Protein 6NJ1 (pdb70)

InterPro domains:
  IPR000871 Beta-lactamase, class-A [PR00118] (50-74)
  IPR000871 Beta-lactamase, class-A [PR00118] (81-98)
  IPR000871 Beta-lactamase, class-A [PR00118] (121-146)
  IPR000871 Beta-lactamase, class-A [PR00118] (157-181)
  IPR000871 Beta-lactamase, class-A [PR00118] (183-208)
  IPR000871 Beta-lactamase, class-A [PR00118] (219-234)
  IPR000871 Beta-lactamase, class-A [PR00118] (236-251)
  IPR000871 Beta-lactamase, class-A [PTHR35333] (41-304)
  IPR012338 Beta-lactamase/transpeptidase-like [G3DSA:3.40.710.10] (29-310)
  IPR012338 Beta-lactamase/transpeptidase-like [SSF56601] (51-303)
  IPR023650 Beta-lactamase, class-A active site [PS00146] (83-98)
  IPR045155 Beta-lactamase class A, catalytic domain [PF13354] (50-302)

Radius of gyration: 17.38 Å; Cα contacts (8 Å, |Δi|>4): 516; chains: 1; bounding box: 50×33×47 Å

Sequence (259 aa):
DIQYNSAFSQLESDYGAKLGVYAFDTETNKEVAYRADDRFAYCSTFKALAAGAVLKQQDSLEQLKQLVKYKKEDVLSSYAPIAKDNVDKGTIEEICSAAIRFSDNTAANLLLNHIGGPKGFKSALNQLGDSVTQPVHIEPELNEGIPGDIGDTSTPRQLATDLQAYTTGNILTEDKKKILIDWAGNTTTGNTLIRAGAPKSSWIVADKSGTGPYGRRNDIAIVPPNKKPIIIAILSTHDTKEAKYDDKLIAKASSKIIFDSFTT

Nearest PDB structures (foldseek):
  3lez-assembly1_A  TM=9.876E-01  e=4.819E-34  Oceanobacillus iheyensis
  5gla-assembly1_A  TM=9.603E-01  e=1.019E-29  Burkholderia thailandensis
  4ebp-assembly3_C  TM=9.234E-01  e=2.926E-29  Mycobacterium tuberculosis
  1jtg-assembly1_A  TM=9.332E-01  e=4.982E-26  Escherichia coli
  6b2n-assembly4_D  TM=8.865E-01  e=2.080E-23  Escherichia coli

Solvent-accessible surface area: 11801 Å² total

Secondary structure (DSSP, 8-state):
-HHHHHHHHHHHHHHT-EEEEEEEETTTTEEEEESTTS-EE-GGGHHHHHHHHHHHHS-TGGGG------GGG--SS-TTGGG-TTT--HHHHHHIIIII--HHHHHHHHHHTTHHHHHHHHHHHTT--S------TTGGG-PPTT--TTEE-HHHHHHHHHHHHHSSSS-HHHHHHHHH----GGGTTTHHHHS-TTS--EEEEEEETTTEEEEEEE--TTS--EEEEEEEE-SSTT----THHHHHHHHHHHHHH--

Organism: Clostridium kluyveri (strain ATCC 8527 / DSM 555 / NBRC 12016 / NCIMB 10680 / K1) (NCBI:txid431943)

Structure (mmCIF, N/CA/C/O backbone):
data_6NJ1
#
_entry.id   6NJ1
#
_cell.length_a   66.878
_cell.length_b   66.878
_cell.length_c   119.795
_cell.angle_alpha   90.00
_cell.angle_beta   90.00
_cell.angle_gamma   120.00
#
_symmetry.space_group_name_H-M   'P 32 2 1'
#
loop_
_entity.id
_entity.type
_entity.pdbx_description
1 polymer Beta-lactamase
2 non-polymer 'CHLORIDE ION'
3 water water
#
loop_
_atom_site.group_PDB
_atom_site.id
_atom_site.type_symbol
_atom_site.label_atom_id
_atom_site.label_alt_id
_atom_site.label_comp_id
_atom_site.label_asym_id
_atom_site.label_entity_id
_atom_site.label_seq_id
_atom_site.pdbx_PDB_ins_code
_atom_site.Cartn_x
_atom_site.Cartn_y
_atom_site.Cartn_z
_atom_site.occupancy
_atom_site.B_iso_or_equiv
_atom_site.auth_seq_id
_atom_site.auth_comp_id
_atom_site.auth_asym_id
_atom_site.auth_atom_id
_atom_site.pdbx_PDB_model_num
ATOM 1 N N . ASP A 1 16 ? 39.884 -38.542 133.275 1.00 72.49 44 ASP A N 1
ATOM 2 C CA . ASP A 1 16 ? 40.744 -37.980 134.318 1.00 72.28 44 ASP A CA 1
ATOM 3 C C . ASP A 1 16 ? 39.997 -37.814 135.645 1.00 71.97 44 ASP A C 1
ATOM 4 O O . ASP A 1 16 ? 38.882 -37.287 135.689 1.00 70.27 44 ASP A O 1
ATOM 12 N N . ILE A 1 17 ? 40.652 -38.244 136.728 1.00 73.18 45 ILE A N 1
ATOM 13 C CA . ILE A 1 17 ? 40.012 -38.335 138.040 1.00 73.21 45 ILE A CA 1
ATOM 14 C C . ILE A 1 17 ? 39.905 -36.988 138.751 1.00 72.34 45 ILE A C 1
ATOM 15 O O . ILE A 1 17 ? 39.077 -36.846 139.665 1.00 69.23 45 ILE A O 1
ATOM 31 N N . GLN A 1 18 ? 40.695 -35.982 138.356 1.00 73.39 46 GLN A N 1
ATOM 32 C CA . GLN A 1 18 ? 40.578 -34.671 138.993 1.00 72.23 46 GLN A CA 1
ATOM 33 C C . GLN A 1 18 ? 39.237 -34.014 138.663 1.00 66.19 46 GLN A C 1
ATOM 34 O O . GLN A 1 18 ? 38.519 -33.559 139.565 1.00 63.62 46 GLN A O 1
ATOM 48 N N . TYR A 1 19 ? 38.863 -33.964 137.381 1.00 60.07 47 TYR A N 1
ATOM 49 C CA . TYR A 1 19 ? 37.599 -33.308 137.068 1.00 54.28 47 TYR A CA 1
ATOM 50 C C . TYR A 1 19 ? 36.395 -34.150 137.486 1.00 51.44 47 TYR A C 1
ATOM 51 O O . TYR A 1 19 ? 35.352 -33.592 137.845 1.00 50.30 47 TYR A O 1
ATOM 69 N N . ASN A 1 20 ? 36.516 -35.478 137.494 1.00 48.43 48 ASN A N 1
ATOM 70 C CA . ASN A 1 20 ? 35.397 -36.300 137.963 1.00 48.84 48 ASN A CA 1
ATOM 71 C C . ASN A 1 20 ? 35.009 -35.934 139.392 1.00 49.18 48 ASN A C 1
ATOM 72 O O . ASN A 1 20 ? 33.821 -35.816 139.727 1.00 50.02 48 ASN A O 1
ATOM 83 N N . SER A 1 21 ? 36.014 -35.780 140.262 1.00 48.34 49 SER A N 1
ATOM 84 C CA . SER A 1 21 ? 35.746 -35.389 141.635 1.00 50.39 49 SER A CA 1
ATOM 85 C C . SER A 1 21 ? 35.080 -34.027 141.698 1.00 48.53 49 SER A C 1
ATOM 86 O O . SER A 1 21 ? 34.135 -33.825 142.467 1.00 50.42 49 SER A O 1
ATOM 94 N N . ALA A 1 22 ? 35.561 -33.072 140.898 1.00 47.28 50 ALA A N 1
ATOM 95 C CA . ALA A 1 22 ? 34.986 -31.729 140.918 1.00 45.84 50 ALA A CA 1
ATOM 96 C C . ALA A 1 22 ? 33.538 -31.727 140.417 1.00 42.60 50 ALA A C 1
ATOM 97 O O . ALA A 1 22 ? 32.686 -31.025 140.973 1.00 43.66 50 ALA A O 1
ATOM 104 N N . PHE A 1 23 ? 33.231 -32.494 139.364 1.00 41.98 51 PHE A N 1
ATOM 105 C CA . PHE A 1 23 ? 31.854 -32.552 138.871 1.00 41.25 51 PHE A CA 1
ATOM 106 C C . PHE A 1 23 ? 30.948 -33.249 139.879 1.00 41.99 51 PHE A C 1
ATOM 107 O O . PHE A 1 23 ? 29.821 -32.809 140.125 1.00 39.46 51 PHE A O 1
ATOM 124 N N . SER A 1 24 ? 31.430 -34.337 140.486 1.00 42.28 52 SER A N 1
ATOM 125 C CA . SER A 1 24 ? 30.633 -35.022 141.494 1.00 44.33 52 SER A CA 1
ATOM 126 C C . SER A 1 24 ? 30.360 -34.116 142.688 1.00 43.66 52 SER A C 1
ATOM 127 O O . SER A 1 24 ? 29.269 -34.158 143.278 1.00 44.23 52 SER A O 1
ATOM 135 N N . GLN A 1 25 ? 31.327 -33.271 143.047 1.00 44.98 53 GLN A N 1
ATOM 136 C CA . GLN A 1 25 ? 31.114 -32.325 144.131 1.00 45.82 53 GLN A CA 1
ATOM 137 C C . GLN A 1 25 ? 30.032 -31.319 143.770 1.00 44.89 53 GLN A C 1
ATOM 138 O O . GLN A 1 25 ? 29.193 -30.968 144.612 1.00 44.62 53 GLN A O 1
ATOM 152 N N . LEU A 1 26 ? 30.008 -30.867 142.508 1.00 41.02 54 LEU A N 1
ATOM 153 C CA . LEU A 1 26 ? 28.924 -30.000 142.069 1.00 40.69 54 LEU A CA 1
ATOM 154 C C . LEU A 1 26 ? 27.576 -30.691 142.180 1.00 41.95 54 LEU A C 1
ATOM 155 O O . LEU A 1 26 ? 26.593 -30.079 142.615 1.00 43.40 54 LEU A O 1
ATOM 171 N N . GLU A 1 27 ? 27.501 -31.964 141.794 1.00 41.49 55 GLU A N 1
ATOM 172 C CA . GLU A 1 27 ? 26.238 -32.683 141.901 1.00 41.50 55 GLU A CA 1
ATOM 173 C C . GLU A 1 27 ? 25.764 -32.708 143.342 1.00 45.43 55 GLU A C 1
ATOM 174 O O . GLU A 1 27 ? 24.588 -32.435 143.628 1.00 44.38 55 GLU A O 1
ATOM 186 N N . SER A 1 28 ? 26.680 -33.008 144.264 1.00 47.60 56 SER A N 1
ATOM 187 C CA . SER A 1 28 ? 26.331 -33.036 145.678 1.00 50.60 56 SER A CA 1
ATOM 188 C C . SER A 1 28 ? 25.911 -31.661 146.156 1.00 50.58 56 SER A C 1
ATOM 189 O O . SER A 1 28 ? 24.893 -31.511 146.841 1.00 51.03 56 SER A O 1
ATOM 197 N N . ASP A 1 29 ? 26.703 -30.641 145.812 1.00 48.81 57 ASP A N 1
ATOM 198 C CA . ASP A 1 29 ? 26.448 -29.290 146.282 1.00 50.96 57 ASP A CA 1
ATOM 199 C C . ASP A 1 29 ? 25.101 -28.774 145.806 1.00 47.78 57 ASP A C 1
ATOM 200 O O . ASP A 1 29 ? 24.414 -28.058 146.543 1.00 48.97 57 ASP A O 1
ATOM 209 N N . TYR A 1 30 ? 24.720 -29.089 144.561 1.00 41.62 58 TYR A N 1
ATOM 210 C CA . TYR A 1 30 ? 23.488 -28.566 143.985 1.00 41.51 58 TYR A CA 1
ATOM 211 C C . TYR A 1 30 ? 22.331 -29.547 144.004 1.00 41.65 58 TYR A C 1
ATOM 212 O O . TYR A 1 30 ? 21.207 -29.150 143.678 1.00 43.29 58 TYR A O 1
ATOM 230 N N . GLY A 1 31 ? 22.566 -30.790 144.412 1.00 42.54 59 GLY A N 1
ATOM 231 C CA . GLY A 1 31 ? 21.515 -31.787 144.445 1.00 41.43 59 GLY A CA 1
ATOM 232 C C . GLY A 1 31 ? 20.999 -32.120 143.065 1.00 41.57 59 GLY A C 1
ATOM 233 O O . GLY A 1 31 ? 19.794 -32.367 142.899 1.00 41.92 59 GLY A O 1
ATOM 237 N N . ALA A 1 32 ? 21.887 -32.148 142.077 1.00 39.41 60 ALA A N 1
ATOM 238 C CA . ALA A 1 32 ? 21.497 -32.268 140.680 1.00 38.18 60 ALA A CA 1
ATOM 239 C C . ALA A 1 32 ? 22.287 -33.367 139.991 1.00 36.16 60 ALA A C 1
ATOM 240 O O . ALA A 1 32 ? 23.337 -33.806 140.466 1.00 39.03 60 ALA A O 1
ATOM 247 N N . LYS A 1 33 ? 21.742 -33.829 138.868 1.00 34.27 61 LYS A N 1
ATOM 248 C CA . LYS A 1 33 ? 22.469 -34.699 137.957 1.00 31.57 61 LYS A CA 1
ATOM 249 C C . LYS A 1 33 ? 23.033 -33.836 136.846 1.00 29.50 61 LYS A C 1
ATOM 250 O O . LYS A 1 33 ? 22.295 -33.079 136.198 1.00 30.65 61 LYS A O 1
ATOM 269 N N . LEU A 1 34 ? 24.334 -33.963 136.624 1.00 29.74 62 LEU A N 1
ATOM 270 C CA . LEU A 1 34 ? 25.083 -33.178 135.661 1.00 29.10 62 LEU A CA 1
ATOM 271 C C . LEU A 1 34 ? 25.673 -34.078 134.596 1.00 28.90 62 LEU A C 1
ATOM 272 O O . LEU A 1 34 ? 26.239 -35.129 134.895 1.00 31.96 62 LEU A O 1
ATOM 288 N N . GLY A 1 35 ? 25.518 -33.673 133.347 1.00 26.97 63 GLY A N 1
ATOM 289 C CA . GLY A 1 35 ? 26.112 -34.350 132.219 1.00 25.89 63 GLY A CA 1
ATOM 290 C C . GLY A 1 35 ? 26.920 -33.366 131.401 1.00 24.79 63 GLY A C 1
ATOM 291 O O . GLY A 1 35 ? 26.459 -32.264 131.070 1.00 24.73 63 GLY A O 1
ATOM 295 N N . VAL A 1 36 ? 28.167 -33.736 131.113 1.00 25.73 64 VAL A N 1
ATOM 296 C CA . VAL A 1 36 ? 29.129 -32.833 130.498 1.00 26.00 64 VAL A CA 1
ATOM 297 C C . VAL A 1 36 ? 29.831 -33.585 129.383 1.00 25.45 64 VAL A C 1
ATOM 298 O O . VAL A 1 36 ? 30.315 -34.698 129.597 1.00 26.78 64 VAL A O 1
ATOM 311 N N . TYR A 1 37 ? 29.931 -32.964 128.207 1.00 26.33 65 TYR A N 1
ATOM 312 C CA . TYR A 1 37 ? 30.900 -33.391 12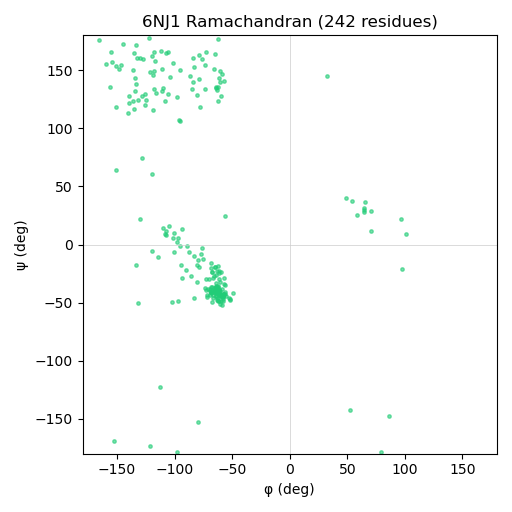7.211 1.00 24.68 65 TYR A CA 1
ATOM 313 C C . TYR A 1 37 ? 31.498 -32.156 126.559 1.00 24.56 65 TYR A C 1
ATOM 314 O O . TYR A 1 37 ? 30.767 -31.272 126.122 1.00 25.12 65 TYR A O 1
ATOM 332 N N . ALA A 1 38 ? 32.815 -32.087 126.541 1.00 25.17 66 ALA A N 1
ATOM 333 C CA . ALA A 1 38 ? 33.497 -31.007 125.857 1.00 24.82 66 ALA A CA 1
ATOM 334 C C . ALA A 1 38 ? 34.639 -31.575 125.026 1.00 26.37 66 ALA A C 1
ATOM 335 O O . ALA A 1 38 ? 35.339 -32.513 125.445 1.00 28.14 66 ALA A O 1
ATOM 342 N N . PHE A 1 39 ? 34.851 -30.980 123.865 1.00 27.27 67 PHE A N 1
ATOM 343 C CA . PHE A 1 39 ? 35.926 -31.420 122.981 1.00 27.36 67 PHE A CA 1
ATOM 344 C C . PHE A 1 39 ? 36.718 -30.214 122.528 1.00 27.80 67 PHE A C 1
ATOM 345 O O . PHE A 1 39 ? 36.140 -29.273 121.995 1.00 28.26 67 PHE A O 1
ATOM 362 N N . ASP A 1 40 ? 38.016 -30.243 122.762 1.00 30.19 68 ASP A N 1
ATOM 363 C CA . ASP A 1 40 ? 38.921 -29.163 122.375 1.00 32.29 68 ASP A CA 1
ATOM 364 C C . ASP A 1 40 ? 39.525 -29.520 121.022 1.00 33.89 68 ASP A C 1
ATOM 365 O O . ASP A 1 40 ? 40.383 -30.394 120.940 1.00 35.33 68 ASP A O 1
ATOM 374 N N . THR A 1 41 ? 39.078 -28.854 119.960 1.00 34.37 69 THR A N 1
ATOM 375 C CA . THR A 1 41 ? 39.555 -29.229 118.632 1.00 34.64 69 THR A CA 1
ATOM 376 C C . THR A 1 41 ? 40.971 -28.757 118.335 1.00 37.29 69 THR A C 1
ATOM 377 O O . THR A 1 41 ? 41.571 -29.239 117.363 1.00 40.29 69 THR A O 1
ATOM 388 N N . GLU A 1 42 ? 41.546 -27.863 119.149 1.00 37.34 70 GLU A N 1
ATOM 389 C CA . GLU A 1 42 ? 42.957 -27.525 118.984 1.00 40.10 70 GLU A CA 1
ATOM 390 C C . GLU A 1 42 ? 43.861 -28.693 119.356 1.00 42.99 70 GLU A C 1
ATOM 391 O O . GLU A 1 42 ? 44.851 -28.971 118.663 1.00 44.80 70 GLU A O 1
ATOM 403 N N . THR A 1 43 ? 43.521 -29.400 120.433 1.00 44.15 71 THR A N 1
ATOM 404 C CA . THR A 1 43 ? 44.388 -30.398 121.043 1.00 45.89 71 THR A CA 1
ATOM 405 C C . THR A 1 43 ? 43.848 -31.819 120.963 1.00 47.01 71 THR A C 1
ATOM 406 O O . THR A 1 43 ? 44.589 -32.760 121.289 1.00 47.85 71 THR A O 1
ATOM 417 N N . ASN A 1 44 ? 42.589 -31.994 120.562 1.00 45.92 72 ASN A N 1
ATOM 418 C CA . ASN A 1 44 ? 41.927 -33.289 120.489 1.00 47.83 72 ASN A CA 1
ATOM 419 C C . ASN A 1 44 ? 41.759 -33.939 121.851 1.00 46.94 72 ASN A C 1
ATOM 420 O O . ASN A 1 44 ? 41.743 -35.167 121.959 1.00 50.27 72 ASN A O 1
ATOM 431 N N . LYS A 1 45 ? 41.603 -33.142 122.893 1.00 44.26 73 LYS A N 1
ATOM 432 C CA . LYS A 1 45 ? 41.287 -33.662 124.211 1.00 44.76 73 LYS A CA 1
ATOM 433 C C . LYS A 1 45 ? 39.803 -33.475 124.491 1.00 37.77 73 LYS A C 1
ATOM 434 O O . LYS A 1 45 ? 39.150 -32.612 123.911 1.00 35.89 73 LYS A O 1
ATOM 453 N N . GLU A 1 46 ? 39.285 -34.306 125.399 1.00 38.31 74 GLU A N 1
ATOM 454 C CA . GLU A 1 46 ? 37.897 -34.248 125.819 1.00 37.14 74 GLU A CA 1
ATOM 455 C C . GLU A 1 46 ? 37.826 -34.173 127.340 1.00 35.36 74 GLU A C 1
ATOM 456 O O . GLU A 1 46 ? 38.762 -34.554 128.064 1.00 38.64 74 GLU A O 1
ATOM 468 N N . VAL A 1 47 ? 36.676 -33.695 127.796 1.00 34.26 75 VAL A N 1
ATOM 469 C CA . VAL A 1 47 ? 36.205 -33.785 129.171 1.00 34.04 75 VAL A CA 1
ATOM 470 C C . VAL A 1 47 ? 34.834 -34.460 129.088 1.00 32.91 75 VAL A C 1
ATOM 471 O O . VAL A 1 47 ? 33.972 -34.003 128.330 1.00 32.56 75 VAL A O 1
ATOM 484 N N . ALA A 1 48 ? 34.651 -35.565 129.811 1.00 32.71 76 ALA A N 1
ATOM 485 C CA . ALA A 1 48 ? 33.421 -36.355 129.726 1.00 32.11 76 ALA A CA 1
ATOM 486 C C . ALA A 1 48 ? 32.953 -36.771 131.115 1.00 31.06 76 ALA A C 1
ATOM 487 O O . ALA A 1 48 ? 33.711 -37.383 131.866 1.00 33.83 76 ALA A O 1
ATOM 494 N N . TYR A 1 49 ? 31.721 -36.417 131.460 1.00 30.92 77 TYR A N 1
ATOM 495 C CA . TYR A 1 49 ? 31.125 -36.768 132.752 1.00 30.72 77 TYR A CA 1
ATOM 496 C C . TYR A 1 49 ? 29.664 -37.119 132.481 1.00 29.48 77 TYR A C 1
ATOM 497 O O . TYR A 1 49 ? 28.870 -36.251 132.108 1.00 31.16 77 TYR A O 1
ATOM 515 N N . ARG A 1 50 ? 29.301 -38.396 132.674 1.00 30.14 78 ARG A N 1
ATOM 516 C CA . ARG A 1 50 ? 27.988 -38.900 132.267 1.00 30.84 78 ARG A CA 1
ATOM 517 C C . ARG A 1 50 ? 27.662 -38.489 130.835 1.00 29.70 78 ARG A C 1
ATOM 518 O O . ARG A 1 50 ? 26.513 -38.193 130.503 1.00 28.96 78 ARG A O 1
ATOM 539 N N . ALA A 1 51 ? 28.672 -38.537 129.966 1.00 30.60 79 ALA A N 1
ATOM 540 C CA . ALA A 1 51 ? 28.531 -37.989 1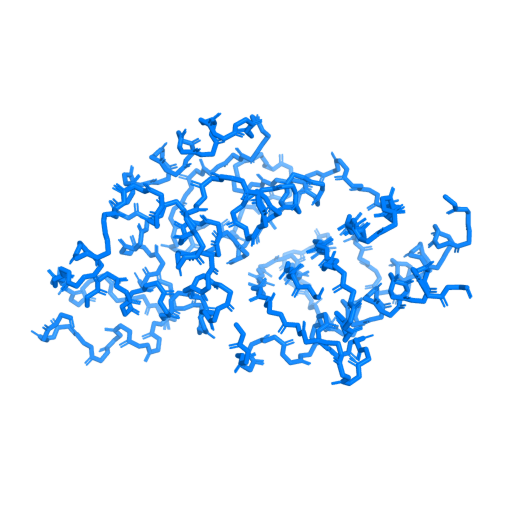28.621 1.00 29.88 79 ALA A CA 1
ATOM 541 C C . ALA A 1 51 ? 27.575 -38.781 127.750 1.00 27.87 79 ALA A C 1
ATOM 542 O O . ALA A 1 51 ? 27.154 -38.266 126.713 1.00 27.43 79 ALA A O 1
ATOM 549 N N . ASP A 1 52 ? 27.296 -40.045 128.092 1.00 29.36 80 ASP A N 1
ATOM 550 C CA . ASP A 1 52 ? 26.420 -40.894 127.302 1.00 28.88 80 ASP A CA 1
ATOM 551 C C . ASP A 1 52 ? 25.100 -41.174 128.007 1.00 30.05 80 ASP A C 1
ATOM 552 O O . ASP A 1 52 ? 24.360 -42.074 127.588 1.00 31.47 80 ASP A O 1
ATOM 561 N N . ASP A 1 53 ? 24.791 -40.412 129.058 1.00 30.04 81 ASP A N 1
ATOM 562 C CA . ASP A 1 53 ? 23.495 -40.467 129.716 1.00 28.75 81 ASP A CA 1
ATOM 563 C C . ASP A 1 53 ? 22.514 -39.527 129.003 1.00 26.75 81 ASP A C 1
ATOM 564 O O . ASP A 1 53 ? 22.881 -38.455 128.530 1.00 26.86 81 ASP A O 1
ATOM 573 N N . ARG A 1 54 ? 21.256 -39.934 128.959 1.00 25.26 82 ARG A N 1
ATOM 574 C CA . ARG A 1 54 ? 20.238 -39.129 128.318 1.00 25.14 82 ARG A CA 1
ATOM 575 C C . ARG A 1 54 ? 19.698 -38.071 129.250 1.00 25.14 82 ARG A C 1
ATOM 576 O O . ARG A 1 54 ? 19.475 -38.317 130.439 1.00 26.06 82 ARG A O 1
ATOM 597 N N . PHE A 1 55 ? 19.486 -36.883 128.684 1.00 22.54 83 PHE A N 1
ATOM 598 C CA . PHE A 1 55 ? 18.829 -35.770 129.331 1.00 22.20 83 PHE A CA 1
ATOM 599 C C . PHE A 1 55 ? 17.855 -35.143 128.331 1.00 20.18 83 PHE A C 1
ATOM 600 O O . PHE A 1 55 ? 18.081 -35.159 127.112 1.00 21.03 83 PHE A O 1
ATOM 617 N N . ALA A 1 56 ? 16.772 -34.569 128.855 1.00 20.37 84 ALA A N 1
ATOM 618 C CA . ALA A 1 56 ? 15.898 -33.730 128.037 1.00 20.01 84 ALA A CA 1
ATOM 619 C C . ALA A 1 56 ? 16.680 -32.514 127.541 1.00 19.92 84 ALA A C 1
ATOM 620 O O . ALA A 1 56 ? 17.241 -31.770 128.326 1.00 21.58 84 ALA A O 1
ATOM 627 N N . TYR A 1 57 ? 16.739 -32.316 126.235 1.00 19.44 85 TYR A N 1
ATOM 628 C CA . TYR A 1 57 ? 17.572 -31.250 125.708 1.00 18.91 85 TYR A CA 1
ATOM 629 C C . TYR A 1 57 ? 16.949 -29.864 125.779 1.00 17.98 85 TYR A C 1
ATOM 630 O O . TYR A 1 57 ? 17.684 -28.859 125.724 1.00 18.53 85 TYR A O 1
ATOM 648 N N . CYS A 1 58 ? 15.645 -29.755 125.962 1.00 18.85 86 CYS A N 1
ATOM 649 C CA . CYS A 1 58 ? 14.971 -28.471 126.094 1.00 19.35 86 CYS A CA 1
ATOM 650 C C . CYS A 1 58 ? 15.355 -27.600 124.918 1.00 17.06 86 CYS A C 1
ATOM 651 O O . CYS A 1 58 ? 15.510 -28.115 123.810 1.00 18.67 86 CYS A O 1
ATOM 659 N N . SER A 1 59 ? 15.544 -26.302 125.111 1.00 17.50 87 SER A N 1
ATOM 660 C CA . SER A 1 59 ? 15.682 -25.405 123.959 1.00 17.26 87 SER A CA 1
ATOM 661 C C . SER A 1 59 ? 17.025 -25.474 123.264 1.00 17.66 87 SER A C 1
ATOM 662 O O . SER A 1 59 ? 17.184 -24.811 122.234 1.00 17.22 87 SER A O 1
ATOM 670 N N . THR A 1 60 ? 17.967 -26.263 123.766 1.00 16.85 88 THR A N 1
ATOM 671 C CA . THR A 1 60 ? 19.250 -26.383 123.064 1.00 17.43 88 THR A CA 1
ATOM 672 C C . THR A 1 60 ? 19.051 -26.858 121.634 1.00 18.10 88 THR A C 1
ATOM 673 O O . THR A 1 60 ? 19.894 -26.596 120.770 1.00 18.39 88 THR A O 1
ATOM 684 N N . PHE A 1 61 ? 17.992 -27.632 121.371 1.00 17.10 89 PHE A N 1
ATOM 685 C CA . PHE A 1 61 ? 17.818 -28.148 120.032 1.00 17.20 89 PHE A CA 1
ATOM 686 C C . PHE A 1 61 ? 17.695 -27.044 119.001 1.00 17.29 89 PHE A C 1
ATOM 687 O O . PHE A 1 61 ? 17.912 -27.335 117.809 1.00 18.21 89 PHE A O 1
ATOM 704 N N . LYS A 1 62 ? 17.281 -25.831 119.409 1.00 16.85 90 LYS A N 1
ATOM 705 C CA . LYS A 1 62 ? 16.982 -24.800 118.430 1.00 17.30 90 LYS A CA 1
ATOM 706 C C . LYS A 1 62 ? 18.199 -24.463 117.595 1.00 16.24 90 LYS A C 1
ATOM 707 O O . LYS A 1 62 ? 18.074 -24.146 116.408 1.00 18.40 90 LYS A O 1
ATOM 726 N N . ALA A 1 63 ? 19.401 -24.559 118.170 1.00 17.34 91 ALA A N 1
ATOM 727 C CA . ALA A 1 63 ? 20.616 -24.300 117.397 1.00 18.21 91 ALA A CA 1
ATOM 728 C C . ALA A 1 63 ? 20.842 -25.385 116.355 1.00 17.88 91 ALA A C 1
ATOM 729 O O . A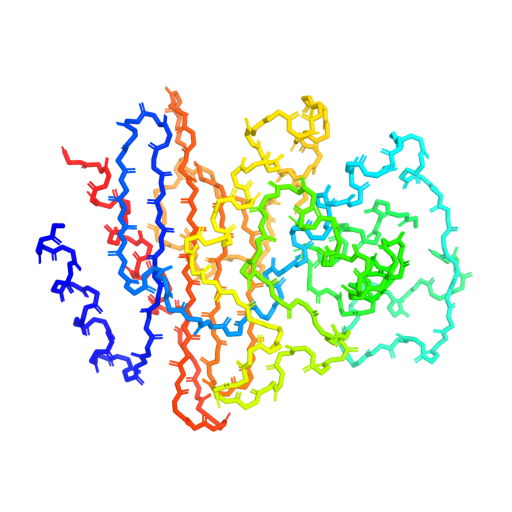LA A 1 63 ? 21.244 -25.104 115.224 1.00 17.94 91 ALA A O 1
ATOM 736 N N . LEU A 1 64 ? 20.603 -26.642 116.705 1.00 17.33 92 LEU A N 1
ATOM 737 C CA . LEU A 1 64 ? 20.769 -27.749 115.772 1.00 17.83 92 LEU A CA 1
ATOM 738 C C . LEU A 1 64 ? 19.710 -27.715 114.685 1.00 17.14 92 LEU A C 1
ATOM 739 O O . LEU A 1 64 ? 20.012 -27.967 113.501 1.00 17.71 92 LEU A O 1
ATOM 755 N N . ALA A 1 65 ? 18.461 -27.387 115.038 1.00 16.29 93 ALA A N 1
ATOM 756 C CA . ALA A 1 65 ? 17.418 -27.293 114.015 1.00 17.42 93 ALA A CA 1
ATOM 757 C C . ALA A 1 65 ? 17.714 -26.173 113.037 1.00 16.31 93 ALA A C 1
ATOM 758 O O . ALA A 1 65 ? 17.456 -26.310 111.836 1.00 17.01 93 ALA A O 1
ATOM 765 N N . ALA A 1 66 ? 18.298 -25.051 113.504 1.00 16.46 94 ALA A N 1
ATOM 766 C CA . ALA A 1 66 ? 18.739 -23.987 112.591 1.00 17.17 94 ALA A CA 1
ATOM 767 C C . ALA A 1 66 ? 19.867 -24.448 111.674 1.00 16.09 94 ALA A C 1
ATOM 768 O O . ALA A 1 66 ? 19.892 -24.101 110.486 1.00 17.41 94 ALA A O 1
ATOM 775 N N . GLY A 1 67 ? 20.813 -25.246 112.203 1.00 16.82 95 GLY A N 1
ATOM 776 C CA . GLY A 1 67 ? 21.783 -25.940 111.355 1.00 18.51 95 GLY A CA 1
ATOM 777 C C . GLY A 1 67 ? 21.113 -26.715 110.238 1.00 17.86 95 GLY A C 1
ATOM 778 O O . GLY A 1 67 ? 21.520 -26.651 109.082 1.00 18.43 95 GLY A O 1
ATOM 782 N N . ALA A 1 68 ? 20.072 -27.489 110.586 1.00 17.17 96 ALA A N 1
ATOM 783 C CA . ALA A 1 68 ? 19.320 -28.267 109.610 1.00 17.75 96 ALA A CA 1
ATOM 784 C C . ALA A 1 68 ? 18.653 -27.370 108.555 1.00 16.61 96 ALA A C 1
ATOM 785 O O . ALA A 1 68 ? 18.648 -27.709 107.364 1.00 18.45 96 ALA A O 1
ATOM 792 N N . VAL A 1 69 ? 18.100 -26.202 108.968 1.00 17.51 97 VAL A N 1
ATOM 793 C CA . VAL A 1 69 ? 17.563 -25.236 108.015 1.00 18.36 97 VAL A CA 1
ATOM 794 C C . VAL A 1 69 ? 18.646 -24.816 107.029 1.00 18.15 97 VAL A C 1
ATOM 795 O O . VAL A 1 69 ? 18.451 -24.805 105.811 1.00 19.06 97 VAL A O 1
ATOM 808 N N . LEU A 1 70 ? 19.805 -24.465 107.539 1.00 18.09 98 LEU A N 1
ATOM 809 C CA . LEU A 1 70 ? 20.905 -24.020 106.674 1.00 19.08 98 LEU A CA 1
ATOM 810 C C . LEU A 1 70 ? 21.353 -25.111 105.712 1.00 19.55 98 LEU A C 1
ATOM 811 O O . LEU A 1 70 ? 21.679 -24.831 104.553 1.00 21.61 98 LEU A O 1
ATOM 827 N N . LYS A 1 71 ? 21.345 -26.362 106.151 1.00 20.38 99 LYS A N 1
ATOM 828 C CA . LYS A 1 71 ? 21.771 -27.424 105.255 1.00 20.64 99 LYS A CA 1
ATOM 829 C C . LYS A 1 71 ? 20.739 -27.668 104.149 1.00 20.62 99 LYS A C 1
ATOM 830 O O . LYS A 1 71 ? 21.092 -27.937 102.995 1.00 23.66 99 LYS A O 1
ATOM 849 N N A GLN A 1 72 ? 19.461 -27.565 104.509 0.50 19.23 100 GLN A N 1
ATOM 850 N N B GLN A 1 72 ? 19.442 -27.576 104.468 0.50 22.21 100 GLN A N 1
ATOM 851 C CA A GLN A 1 72 ? 18.355 -27.833 103.594 0.50 21.24 100 GLN A CA 1
ATOM 852 C CA B GLN A 1 72 ? 18.404 -27.890 103.477 0.50 24.13 100 GLN A CA 1
ATOM 853 C C A GLN A 1 72 ? 18.238 -26.753 102.527 0.50 21.71 100 GLN A C 1
ATOM 854 C C B GLN A 1 72 ? 18.031 -26.718 102.572 0.50 23.64 100 GLN A C 1
ATOM 855 O O A GLN A 1 72 ? 17.993 -27.053 101.354 0.50 24.00 100 GLN A O 1
ATOM 856 O O B GLN A 1 72 ? 17.369 -26.927 101.543 0.50 25.18 100 GLN A O 1
ATOM 883 N N . ASP A 1 73 ? 18.417 -25.492 102.922 1.00 22.56 101 ASP A N 1
ATOM 884 C CA . ASP A 1 73 ? 18.009 -24.324 102.158 1.00 23.16 101 ASP A CA 1
ATOM 885 C C . ASP A 1 73 ? 19.186 -23.590 101.511 1.00 24.64 101 ASP A C 1
ATOM 886 O O . ASP A 1 73 ? 20.297 -23.546 102.039 1.00 27.02 101 ASP A O 1
ATOM 896 N N . SER A 1 74 ? 18.936 -22.994 100.348 1.00 23.86 102 SER A N 1
ATOM 897 C CA . SER A 1 74 ? 19.902 -22.049 99.803 1.00 23.79 102 SER A CA 1
ATOM 898 C C . SER A 1 74 ? 19.871 -20.758 100.611 1.00 24.49 102 SER A C 1
ATOM 899 O O . SER A 1 74 ? 18.973 -20.526 101.439 1.00 25.39 102 SER A O 1
ATOM 907 N N . LEU A 1 75 ? 20.893 -19.937 100.405 1.00 25.35 103 LEU A N 1
ATOM 908 C CA . LEU A 1 75 ? 20.924 -18.644 101.062 1.00 24.83 103 LEU A CA 1
ATOM 909 C C . LEU A 1 75 ? 19.717 -17.816 100.680 1.00 25.16 103 LEU A C 1
ATOM 910 O O . LEU A 1 75 ? 19.119 -17.166 101.533 1.00 25.83 103 LEU A O 1
ATOM 926 N N . GLU A 1 76 ? 19.281 -17.885 99.418 1.00 25.92 104 GLU A N 1
ATOM 927 C CA . GLU A 1 76 ? 18.125 -17.077 99.050 1.00 27.94 104 GLU A CA 1
ATOM 928 C C . GLU A 1 76 ? 16.846 -17.585 99.689 1.00 25.08 104 GLU A C 1
ATOM 929 O O . GLU A 1 76 ? 15.923 -16.794 99.945 1.00 24.43 104 GLU A O 1
ATOM 941 N N . GLN A 1 77 ? 16.757 -18.889 99.937 1.00 21.95 105 GLN A N 1
ATOM 942 C CA . GLN A 1 77 ? 15.580 -19.434 100.614 1.00 21.61 105 GLN A CA 1
ATOM 943 C C . GLN A 1 77 ? 15.457 -18.932 102.043 1.00 21.39 105 GLN A C 1
ATOM 944 O O . GLN A 1 77 ? 14.365 -18.994 102.608 1.00 22.08 105 GLN A O 1
ATOM 958 N N . LEU A 1 78 ? 16.522 -18.439 102.629 1.00 20.71 106 LEU A N 1
ATOM 959 C CA . LEU A 1 78 ? 16.394 -17.895 103.985 1.00 20.80 106 LEU A CA 1
ATOM 960 C C . LEU A 1 78 ? 15.557 -16.610 104.013 1.00 21.93 106 LEU A C 1
ATOM 961 O O . LEU A 1 78 ? 15.126 -16.173 105.089 1.00 22.25 106 LEU A O 1
ATOM 977 N N . LYS A 1 79 ? 15.345 -15.983 102.865 1.00 22.40 107 LYS A N 1
ATOM 978 C CA . LYS A 1 79 ? 14.563 -14.761 102.790 1.00 22.96 107 LYS A CA 1
ATOM 979 C C . LYS A 1 79 ? 13.086 -15.016 102.579 1.00 22.62 107 LYS A C 1
ATOM 980 O O . LYS A 1 79 ? 12.304 -14.066 102.535 1.00 26.58 107 LYS A O 1
ATOM 999 N N . GLN A 1 80 ? 12.679 -16.273 102.459 1.00 21.56 108 GLN A N 1
ATOM 1000 C CA . GLN A 1 80 ? 11.270 -16.564 102.220 1.00 22.29 108 GLN A CA 1
ATOM 1001 C C . GLN A 1 80 ? 10.428 -16.088 103.401 1.00 21.41 108 GLN A C 1
ATOM 1002 O O . GLN A 1 80 ? 10.746 -16.376 104.565 1.00 22.35 108 GLN A O 1
ATOM 1016 N N . LEU A 1 81 ? 9.333 -15.389 103.104 1.00 23.35 109 LEU A N 1
ATOM 1017 C CA . LEU A 1 81 ? 8.414 -14.898 104.126 1.00 23.62 109 LEU A CA 1
ATOM 1018 C C . LEU A 1 81 ? 7.396 -15.968 104.519 1.00 25.75 109 LEU A C 1
ATOM 1019 O O . LEU A 1 81 ? 6.786 -16.609 103.649 1.00 29.85 109 LEU A O 1
ATOM 1035 N N . VAL A 1 82 ? 7.193 -16.130 105.825 1.00 24.80 110 VAL A N 1
ATOM 1036 C CA . VAL A 1 82 ? 6.258 -17.111 106.384 1.00 24.47 110 VAL A CA 1
ATOM 1037 C C . VAL A 1 82 ? 5.163 -16.339 107.108 1.00 26.48 110 VAL A C 1
ATOM 1038 O O . VAL A 1 82 ? 5.467 -15.459 107.931 1.00 26.14 110 VAL A O 1
ATOM 1051 N N . LYS A 1 83 ? 3.903 -16.669 106.816 1.00 29.46 111 LYS A N 1
ATOM 1052 C CA . LYS A 1 83 ? 2.760 -16.112 107.529 1.00 31.65 111 LYS A CA 1
ATOM 1053 C C . LYS A 1 83 ? 2.202 -17.139 108.498 1.00 31.98 111 LYS A C 1
ATOM 1054 O O . LYS A 1 83 ? 2.196 -18.346 108.213 1.00 33.50 111 LYS A O 1
ATOM 1073 N N . TYR A 1 84 ? 1.740 -16.660 109.644 1.00 31.16 112 TYR A N 1
ATOM 1074 C CA . TYR A 1 84 ? 1.182 -17.526 110.670 1.00 30.16 112 TYR A CA 1
ATOM 1075 C C . TYR A 1 84 ? 0.040 -16.781 111.339 1.00 33.32 112 TYR A C 1
ATOM 1076 O O . TYR A 1 84 ? -0.215 -15.616 111.046 1.00 35.08 112 TYR A O 1
ATOM 1094 N N . LYS A 1 85 ? -0.692 -17.481 112.199 1.00 35.06 113 LYS A N 1
ATOM 1095 C CA . LYS A 1 85 ? -1.901 -16.928 112.794 1.00 38.57 113 LYS A CA 1
ATOM 1096 C C . LYS A 1 85 ? -1.714 -16.696 114.284 1.00 39.00 113 LYS A C 1
ATOM 1097 O O . LYS A 1 85 ? -0.803 -17.238 114.907 1.00 35.13 113 LYS A O 1
ATOM 1116 N N . LYS A 1 86 ? -2.645 -15.938 114.866 1.00 41.88 114 LYS A N 1
ATOM 1117 C CA . LYS A 1 86 ? -2.620 -15.697 116.307 1.00 45.63 114 LYS A CA 1
ATOM 1118 C C . LYS A 1 86 ? -2.623 -16.996 117.100 1.00 44.61 114 LYS A C 1
ATOM 1119 O O . LYS A 1 86 ? -1.975 -17.079 118.149 1.00 42.68 114 LYS A O 1
ATOM 1138 N N . GLU A 1 87 ? -3.325 -18.023 116.610 1.00 43.85 115 GLU A N 1
ATOM 1139 C CA . GLU A 1 87 ? -3.384 -19.287 117.337 1.00 46.76 115 GLU A CA 1
ATOM 1140 C C . GLU A 1 87 ? -2.012 -19.943 117.466 1.00 41.14 115 GLU A C 1
ATOM 1141 O O . GLU A 1 87 ? -1.814 -20.744 118.378 1.00 40.78 115 GLU A O 1
ATOM 1153 N N . ASP A 1 88 ? -1.069 -19.613 116.590 1.00 34.71 116 ASP A N 1
ATOM 1154 C CA . ASP A 1 88 ? 0.267 -20.172 116.670 1.00 31.62 116 ASP A CA 1
ATOM 1155 C C . ASP A 1 88 ? 1.108 -19.467 117.712 1.00 28.68 116 ASP A C 1
ATOM 1156 O O . ASP A 1 88 ? 2.218 -19.919 117.997 1.00 27.12 116 ASP A O 1
ATOM 1165 N N . VAL A 1 89 ? 0.660 -18.313 118.207 1.00 29.65 117 VAL A N 1
ATOM 1166 C CA . VAL A 1 89 ? 1.448 -17.543 119.164 1.00 28.47 117 VAL A CA 1
ATOM 1167 C C . VAL A 1 89 ? 1.311 -18.177 120.540 1.00 29.00 117 VAL A C 1
ATOM 1168 O O . VAL A 1 89 ? 0.204 -18.286 121.076 1.00 32.96 117 VAL A O 1
ATOM 1181 N N . LEU A 1 90 ? 2.431 -18.630 121.091 1.00 26.25 118 LEU A N 1
ATOM 1182 C CA . LEU A 1 90 ? 2.474 -19.339 122.363 1.00 26.17 118 LEU A CA 1
ATOM 1183 C C . LEU A 1 90 ? 2.738 -18.365 123.505 1.00 27.44 118 LEU A C 1
ATOM 1184 O O . LEU A 1 90 ? 2.970 -17.176 123.301 1.00 28.01 118 LEU A O 1
ATOM 1200 N N A SER A 1 91 ? 2.742 -18.876 124.736 0.50 27.96 119 SER A N 1
ATOM 1201 N N B SER A 1 91 ? 2.698 -18.893 124.726 0.50 27.49 119 SER A N 1
ATOM 1202 C CA A SER A 1 91 ? 2.849 -17.957 125.865 0.50 29.34 119 SER A CA 1
ATOM 1203 C CA B SER A 1 91 ? 2.881 -18.039 125.893 0.50 28.29 119 SER A CA 1
ATOM 1204 C C A SER A 1 91 ? 4.231 -17.335 125.997 0.50 27.90 119 SER A C 1
ATOM 1205 C C B SER A 1 91 ? 4.185 -17.266 125.801 0.50 27.58 119 SER A C 1
ATOM 1206 O O A SER A 1 91 ? 4.354 -16.290 126.639 0.50 29.79 119 SER A O 1
ATOM 1207 O O B SER A 1 91 ? 4.218 -16.054 126.046 0.50 28.34 119 SER A O 1
ATOM 1222 N N . TYR A 1 92 ? 5.271 -17.947 125.427 1.00 25.09 120 TYR A N 1
ATOM 1223 C CA . TYR A 1 92 ? 6.575 -17.313 125.302 1.00 25.78 120 TYR A CA 1
ATOM 1224 C C . TYR A 1 92 ? 6.929 -17.201 123.813 1.00 24.21 120 TYR A C 1
ATOM 1225 O O . TYR A 1 92 ? 7.446 -18.149 123.207 1.00 23.95 120 TYR A O 1
ATOM 1244 N N . ALA A 1 93 ? 6.705 -16.014 123.253 1.00 23.90 121 ALA A N 1
ATOM 1245 C CA . ALA A 1 93 ? 6.934 -15.746 121.845 1.00 24.03 121 ALA A CA 1
ATOM 1246 C C . ALA A 1 93 ? 7.287 -14.261 121.706 1.00 23.39 121 ALA A C 1
ATOM 1247 O O . ALA A 1 93 ? 6.558 -13.492 121.071 1.00 24.72 121 ALA A O 1
ATOM 1254 N N . PRO A 1 94 ? 8.402 -13.831 122.282 1.00 24.34 122 PRO A N 1
ATOM 1255 C CA . PRO A 1 94 ? 8.667 -12.381 122.386 1.00 25.40 122 PRO A CA 1
ATOM 1256 C C . PRO A 1 94 ? 8.834 -11.675 121.044 1.00 26.37 122 PRO A C 1
ATOM 1257 O O . PRO A 1 94 ? 8.603 -10.459 120.962 1.00 28.92 122 PRO A O 1
ATOM 1268 N N . ILE A 1 95 ? 9.251 -12.372 119.998 1.00 25.33 123 ILE A N 1
ATOM 1269 C CA . ILE A 1 95 ? 9.351 -11.789 118.667 1.00 25.01 123 ILE A CA 1
ATOM 1270 C C . ILE A 1 95 ? 8.110 -12.107 117.823 1.00 25.34 123 ILE A C 1
ATOM 1271 O O . ILE A 1 95 ? 7.490 -11.219 117.225 1.00 26.87 123 ILE A O 1
ATOM 1287 N N . ALA A 1 96 ? 7.712 -13.364 117.803 1.00 24.49 124 ALA A N 1
ATOM 1288 C CA . ALA A 1 96 ? 6.642 -13.766 116.911 1.00 25.07 124 ALA A CA 1
ATOM 1289 C C . ALA A 1 96 ? 5.308 -13.142 117.285 1.00 26.78 124 ALA A C 1
ATOM 1290 O O . ALA A 1 96 ? 4.477 -12.928 116.397 1.00 28.05 124 ALA A O 1
ATOM 1297 N N . LYS A 1 97 ? 5.065 -12.836 118.564 1.00 26.91 125 LYS A N 1
ATOM 1298 C CA . LYS A 1 97 ? 3.779 -12.2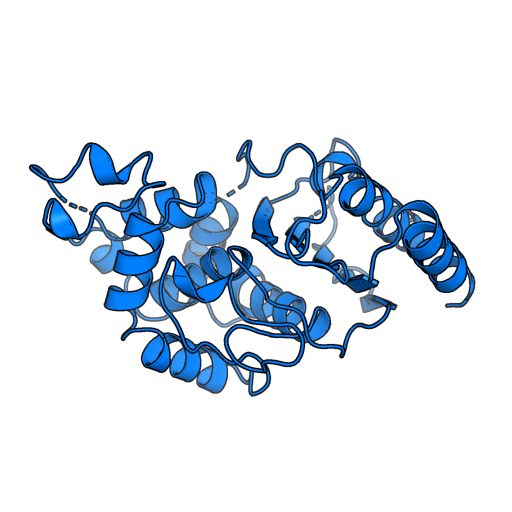38 118.919 1.00 30.62 125 LYS A CA 1
ATOM 1299 C C . LYS A 1 97 ? 3.565 -10.886 118.242 1.00 31.90 125 LYS A C 1
ATOM 1300 O O . LYS A 1 97 ? 2.410 -10.418 118.168 1.00 34.40 125 LYS A O 1
ATOM 1319 N N . ASP A 1 98 ? 4.632 -10.240 117.759 1.00 31.75 126 ASP A N 1
ATOM 1320 C CA . ASP A 1 98 ? 4.540 -8.902 117.168 1.00 34.71 126 ASP A CA 1
ATOM 1321 C C . ASP A 1 98 ? 4.565 -8.910 115.645 1.00 34.59 126 ASP A C 1
ATOM 1322 O O . ASP A 1 98 ? 4.567 -7.840 115.035 1.00 38.86 126 ASP A O 1
ATOM 1331 N N . ASN A 1 99 ? 4.547 -10.087 115.016 1.00 34.99 127 ASN A N 1
ATOM 1332 C CA . ASN A 1 99 ? 4.754 -10.192 113.576 1.00 34.94 127 ASN A CA 1
ATOM 1333 C C . ASN A 1 99 ? 3.675 -11.046 112.912 1.00 33.87 127 ASN A C 1
ATOM 1334 O O . ASN A 1 99 ? 3.868 -11.542 111.805 1.00 34.46 127 ASN A O 1
ATOM 1345 N N . VAL A 1 100 ? 2.520 -11.195 113.544 1.00 34.62 128 VAL A N 1
ATOM 1346 C CA . VAL A 1 100 ? 1.426 -11.951 112.941 1.00 38.03 128 VAL A CA 1
ATOM 1347 C C . VAL A 1 100 ? 0.984 -11.320 111.620 1.00 41.49 128 VAL A C 1
ATOM 1348 O O . VAL A 1 100 ? 0.752 -12.017 110.622 1.00 42.70 128 VAL A O 1
ATOM 1361 N N . ASP A 1 101 ? 0.850 -9.993 111.596 1.00 40.99 129 ASP A N 1
ATOM 1362 C CA . ASP A 1 101 ? 0.297 -9.338 110.421 1.00 43.98 129 ASP A CA 1
ATOM 1363 C C . ASP A 1 101 ? 1.284 -9.367 109.261 1.00 44.00 129 ASP A C 1
ATOM 1364 O O . ASP A 1 101 ? 0.902 -9.663 108.119 1.00 45.78 129 ASP A O 1
ATOM 1373 N N . LYS A 1 102 ? 2.565 -9.100 109.524 1.00 42.56 130 LYS A N 1
ATOM 1374 C CA . LYS A 1 102 ? 3.491 -8.935 108.409 1.00 44.20 130 LYS A CA 1
ATOM 1375 C C . LYS A 1 102 ? 4.238 -10.201 108.037 1.00 36.95 130 LYS A C 1
ATOM 1376 O O . LYS A 1 102 ? 4.786 -10.269 106.933 1.00 36.63 130 LYS A O 1
ATOM 1395 N N . GLY A 1 103 ? 4.273 -11.185 108.923 1.00 30.90 131 GLY A N 1
ATOM 1396 C CA . GLY A 1 103 ? 5.022 -12.402 108.717 1.00 29.71 131 GLY A CA 1
ATOM 1397 C C . GLY A 1 103 ? 6.461 -12.270 109.166 1.00 26.68 131 GLY A C 1
ATOM 1398 O O . GLY A 1 103 ? 6.941 -11.205 109.547 1.00 27.78 131 GLY A O 1
ATOM 1419 N N . THR A 1 105 ? 10.566 -13.817 108.039 1.00 21.25 133 THR A N 1
ATOM 1420 C CA . THR A 1 105 ? 11.324 -14.632 107.095 1.00 20.91 133 THR A CA 1
ATOM 1421 C C . THR A 1 105 ? 11.976 -15.806 107.823 1.00 19.91 133 THR A C 1
ATOM 1422 O O . THR A 1 105 ? 12.093 -15.838 109.053 1.00 20.20 133 THR A O 1
ATOM 1433 N N . ILE A 1 106 ? 12.443 -16.773 107.049 1.00 19.87 134 ILE A N 1
ATOM 1434 C CA . ILE A 1 106 ? 13.099 -17.940 107.634 1.00 19.75 134 ILE A CA 1
ATOM 1435 C C . ILE A 1 106 ? 14.295 -17.523 108.488 1.00 17.82 134 ILE A C 1
ATOM 1436 O O . ILE A 1 106 ? 14.472 -18.019 109.619 1.00 18.53 134 ILE A O 1
ATOM 1452 N N . GLU A 1 107 ? 15.098 -16.575 108.013 1.00 19.56 135 GLU A N 1
ATOM 1453 C CA . GLU A 1 107 ? 16.254 -16.187 108.820 1.00 19.85 135 GLU A CA 1
ATOM 1454 C C . GLU A 1 107 ? 15.801 -15.472 110.089 1.00 18.98 135 GLU A C 1
ATOM 1455 O O . GLU A 1 107 ? 16.409 -15.641 111.152 1.00 19.78 135 GLU A O 1
ATOM 1467 N N . GLU A 1 108 ? 14.731 -14.659 110.008 1.00 19.43 136 GLU A N 1
ATOM 1468 C CA . GLU A 1 108 ? 14.202 -14.016 111.216 1.00 19.46 136 GLU A CA 1
ATOM 1469 C C . GLU A 1 108 ? 13.688 -15.037 112.218 1.00 18.87 136 GLU A C 1
ATOM 1470 O O . GLU A 1 108 ? 13.829 -14.873 113.445 1.00 18.91 136 GLU A O 1
ATOM 1482 N N . ILE A 1 109 ? 13.057 -16.097 111.722 1.00 18.70 137 ILE A N 1
ATOM 1483 C CA . ILE A 1 109 ? 12.593 -17.188 112.573 1.00 19.13 137 ILE A CA 1
ATOM 1484 C C . ILE A 1 109 ? 13.761 -17.870 113.268 1.00 17.31 137 ILE A C 1
ATOM 1485 O O . ILE A 1 109 ? 13.705 -18.132 114.479 1.00 17.75 137 ILE A O 1
ATOM 1501 N N . CYS A 1 110 ? 14.808 -18.220 112.525 1.00 16.98 138 CYS A N 1
ATOM 1502 C CA . CYS A 1 110 ? 15.962 -18.855 113.133 1.00 17.54 138 CYS A CA 1
ATOM 1503 C C . CYS A 1 110 ? 16.610 -17.952 114.159 1.00 17.46 138 CYS A C 1
ATOM 1504 O O . CYS A 1 110 ? 16.974 -18.405 115.249 1.00 17.42 138 CYS A O 1
ATOM 1512 N N . SER A 1 111 ? 16.749 -16.660 113.847 1.00 17.65 139 SER A N 1
ATOM 1513 C CA . SER A 1 111 ? 17.300 -15.725 114.818 1.00 18.31 139 SER A CA 1
ATOM 1514 C C . SER A 1 111 ? 16.453 -15.669 116.088 1.00 17.62 139 SER A C 1
ATOM 1515 O O . SER A 1 111 ? 16.977 -15.734 117.219 1.00 18.43 139 SER A O 1
ATOM 1523 N N . ALA A 1 112 ? 15.131 -15.524 115.949 1.00 17.46 140 ALA A N 1
ATOM 1524 C CA . ALA A 1 112 ? 14.303 -15.413 117.153 1.00 17.64 140 ALA A CA 1
ATOM 1525 C C . ALA A 1 112 ? 14.378 -16.698 117.995 1.00 17.15 140 ALA A C 1
ATOM 1526 O O . ALA A 1 112 ? 14.421 -16.648 119.247 1.00 17.42 140 ALA A O 1
ATOM 1533 N N . ALA A 1 113 ? 14.396 -17.872 117.352 1.00 16.61 141 ALA A N 1
ATOM 1534 C CA . ALA A 1 113 ? 14.477 -19.140 118.076 1.00 17.07 141 ALA A CA 1
ATOM 1535 C C . ALA A 1 113 ? 15.787 -19.263 118.827 1.00 16.43 141 ALA A C 1
ATOM 1536 O O . ALA A 1 113 ? 15.803 -19.672 119.992 1.00 17.86 141 ALA A O 1
ATOM 1543 N N . ILE A 1 114 ? 16.900 -18.847 118.212 1.00 16.23 142 ILE A N 1
ATOM 1544 C CA . ILE A 1 114 ? 18.198 -19.019 118.854 1.00 17.44 142 ILE A CA 1
ATOM 1545 C C . ILE A 1 114 ? 18.504 -17.905 119.855 1.00 16.57 142 ILE A C 1
ATOM 1546 O O . ILE A 1 114 ? 19.028 -18.176 120.945 1.00 18.07 142 ILE A O 1
ATOM 1562 N N . ARG A 1 115 ? 18.266 -16.649 119.472 1.00 16.60 143 ARG A N 1
ATOM 1563 C CA . ARG A 1 115 ? 18.664 -15.524 120.299 1.00 17.43 143 ARG A CA 1
ATOM 1564 C C . ARG A 1 115 ? 17.785 -15.369 121.515 1.00 18.68 143 ARG A C 1
ATOM 1565 O O . ARG A 1 115 ? 18.277 -15.006 122.595 1.00 19.68 143 ARG A O 1
ATOM 1586 N N . PHE A 1 116 ? 16.485 -15.622 121.377 1.00 18.60 144 PHE A N 1
ATOM 1587 C CA . PHE A 1 116 ? 15.534 -15.374 122.450 1.00 19.24 144 PHE A CA 1
ATOM 1588 C C . PHE A 1 116 ? 14.805 -16.629 122.900 1.00 18.67 144 PHE A C 1
ATOM 1589 O O . PHE A 1 116 ? 14.105 -16.586 123.929 1.00 21.74 144 PHE A O 1
ATOM 1606 N N . SER A 1 117 ? 14.999 -17.764 122.239 1.00 18.33 145 SER A N 1
ATOM 1607 C CA . SER A 1 117 ? 14.316 -18.996 122.578 1.00 18.37 145 SER A CA 1
ATOM 1608 C C . SER A 1 117 ? 12.819 -18.863 122.365 1.00 19.94 145 SER A C 1
ATOM 1609 O O . SER A 1 117 ? 12.038 -19.573 122.980 1.00 20.70 145 SER A O 1
ATOM 1617 N N . ASP A 1 118 ? 12.410 -18.024 121.409 1.00 18.43 146 ASP A N 1
ATOM 1618 C CA . ASP A 1 118 ? 10.987 -17.851 121.114 1.00 18.55 146 ASP A CA 1
ATOM 1619 C C . ASP A 1 118 ? 10.390 -19.180 120.689 1.00 18.23 146 ASP A C 1
ATOM 1620 O O . ASP A 1 118 ? 10.889 -19.820 119.754 1.00 19.26 146 ASP A O 1
ATOM 1629 N N . ASN A 1 119 ? 9.307 -19.571 121.339 1.00 18.58 147 ASN A N 1
ATOM 1630 C CA . ASN A 1 119 ? 8.753 -20.905 121.114 1.00 19.19 147 ASN A CA 1
ATOM 1631 C C . ASN A 1 119 ? 7.903 -20.970 119.860 1.00 18.64 147 ASN A C 1
ATOM 1632 O O . ASN A 1 119 ? 7.812 -22.054 119.253 1.00 19.38 147 ASN A O 1
ATOM 1643 N N . THR A 1 120 ? 7.219 -19.882 119.502 1.00 19.33 148 THR A N 1
ATOM 1644 C CA . THR A 1 120 ? 6.520 -19.867 118.225 1.00 20.05 148 THR A CA 1
ATOM 1645 C C . THR A 1 120 ? 7.507 -19.904 117.087 1.00 19.52 148 THR A C 1
ATOM 1646 O O . THR A 1 120 ? 7.322 -20.654 116.124 1.00 19.22 148 THR A O 1
ATOM 1657 N N . ALA A 1 121 ? 8.565 -19.084 117.156 1.00 18.61 149 ALA A N 1
ATOM 1658 C CA . ALA A 1 121 ? 9.596 -19.153 116.126 1.00 18.22 149 ALA A CA 1
ATOM 1659 C C . ALA A 1 121 ? 10.159 -20.565 116.035 1.00 17.43 149 ALA A C 1
ATOM 1660 O O . ALA A 1 121 ? 10.372 -21.073 114.937 1.00 18.14 149 ALA A O 1
ATOM 1667 N N . ALA A 1 122 ? 10.399 -21.211 117.180 1.00 17.14 150 ALA A N 1
ATOM 1668 C CA . ALA A 1 122 ? 10.916 -22.582 117.149 1.00 17.37 150 ALA A CA 1
ATOM 1669 C C . ALA A 1 122 ? 9.955 -23.544 116.463 1.00 17.50 150 ALA A C 1
ATOM 1670 O O . ALA A 1 122 ? 10.387 -24.441 115.724 1.00 18.11 150 ALA A O 1
ATOM 1677 N N . ASN A 1 123 ? 8.647 -23.370 116.682 1.00 17.79 151 ASN A N 1
ATOM 1678 C CA . ASN A 1 123 ? 7.659 -24.211 115.982 1.00 17.12 151 ASN A CA 1
ATOM 1679 C C . ASN A 1 123 ? 7.632 -23.929 114.478 1.00 17.58 151 ASN A C 1
ATOM 1680 O O . ASN A 1 123 ? 7.484 -24.860 113.683 1.00 18.97 151 ASN A O 1
ATOM 1691 N N . LEU A 1 124 ? 7.746 -22.657 114.077 1.00 17.65 152 LEU A N 1
ATOM 1692 C CA . LEU A 1 124 ? 7.822 -22.349 112.653 1.00 18.64 152 LEU A CA 1
ATOM 1693 C C . LEU A 1 124 ? 9.071 -22.958 112.049 1.00 18.38 152 LEU A C 1
ATOM 1694 O O . LEU A 1 124 ? 9.054 -23.432 110.897 1.00 19.11 152 LEU A O 1
ATOM 1710 N N . LEU A 1 125 ? 10.180 -22.893 112.778 1.00 18.47 153 LEU A N 1
ATOM 1711 C CA . LEU A 1 125 ? 11.426 -23.510 112.345 1.00 18.49 153 LEU A CA 1
ATOM 1712 C C . LEU A 1 125 ? 11.225 -25.006 112.155 1.00 18.29 153 LEU A C 1
ATOM 1713 O O . LEU A 1 125 ? 11.547 -25.555 111.100 1.00 18.81 153 LEU A O 1
ATOM 1729 N N . LEU A 1 126 ? 10.682 -25.680 113.165 1.00 18.19 154 LEU A N 1
ATOM 1730 C CA . LEU A 1 126 ? 10.405 -27.105 113.025 1.00 17.71 154 LEU A CA 1
ATOM 1731 C C . LEU A 1 126 ? 9.517 -27.400 111.816 1.00 17.98 154 LEU A C 1
ATOM 1732 O O . LEU A 1 126 ? 9.776 -28.356 111.071 1.00 19.67 154 LEU A O 1
ATOM 1748 N N . ASN A 1 127 ? 8.453 -26.601 111.608 1.00 18.29 155 ASN A N 1
ATOM 1749 C CA . ASN A 1 127 ? 7.577 -26.813 110.449 1.00 21.46 155 ASN A CA 1
ATOM 1750 C C . ASN A 1 127 ? 8.380 -26.768 109.157 1.00 20.24 155 ASN A C 1
ATOM 1751 O O . ASN A 1 127 ? 8.146 -27.557 108.236 1.00 21.40 155 ASN A O 1
ATOM 1762 N N . HIS A 1 128 ? 9.335 -25.831 109.073 1.00 19.40 156 HIS A N 1
ATOM 1763 C CA . HIS A 1 128 ? 10.102 -25.625 107.856 1.00 19.94 156 HIS A CA 1
ATOM 1764 C C . HIS A 1 128 ? 10.980 -26.810 107.503 1.00 21.01 156 HIS A C 1
ATOM 1765 O O . HIS A 1 128 ? 11.281 -27.011 106.307 1.00 22.75 156 HIS A O 1
ATOM 1779 N N . ILE A 1 129 ? 11.405 -27.596 108.498 1.00 20.29 157 ILE A N 1
ATOM 1780 C CA . ILE A 1 129 ? 12.219 -28.760 108.255 1.00 19.74 157 ILE A CA 1
ATOM 1781 C C . ILE A 1 129 ? 11.431 -30.062 108.384 1.00 20.25 157 ILE A C 1
ATOM 1782 O O . ILE A 1 129 ? 12.040 -31.147 108.495 1.00 20.85 157 ILE A O 1
ATOM 1798 N N . GLY A 1 130 ? 10.101 -30.004 108.375 1.00 19.32 158 GLY A N 1
ATOM 1799 C CA . GLY A 1 130 ? 9.278 -31.199 108.336 1.00 19.38 158 GLY A CA 1
ATOM 1800 C C . GLY A 1 130 ? 8.768 -31.702 109.661 1.00 19.26 158 GLY A C 1
ATOM 1801 O O . GLY A 1 130 ? 8.413 -32.874 109.757 1.00 20.05 158 GLY A O 1
ATOM 1805 N N . GLY A 1 131 ? 8.706 -30.875 110.663 1.00 19.61 159 GLY A N 1
ATOM 1806 C CA . GLY A 1 131 ? 8.250 -31.257 111.977 1.00 19.45 159 GLY A CA 1
ATOM 1807 C C . GLY A 1 131 ? 9.324 -31.971 112.741 1.00 18.69 159 GLY A C 1
ATOM 1808 O O . GLY A 1 131 ? 10.460 -32.133 112.257 1.00 19.17 159 GLY A O 1
ATOM 1812 N N . PRO A 1 132 ? 9.000 -32.389 113.963 1.00 18.75 160 PRO A N 1
ATOM 1813 C CA . PRO A 1 132 ? 9.938 -33.237 114.697 1.00 19.03 160 PRO A CA 1
ATOM 1814 C C . PRO A 1 132 ? 10.444 -34.410 113.878 1.00 18.30 160 PRO A C 1
ATOM 1815 O O . PRO A 1 132 ? 11.648 -34.733 113.964 1.00 18.76 160 PRO A O 1
ATOM 1826 N N . LYS A 1 133 ? 9.579 -35.082 113.106 1.00 18.60 161 LYS A N 1
ATOM 1827 C CA . LYS A 1 133 ? 10.047 -36.224 112.322 1.00 19.46 161 LYS A CA 1
ATOM 1828 C C . LYS A 1 133 ? 11.056 -35.813 111.262 1.00 19.06 161 LYS A C 1
ATOM 1829 O O . LYS A 1 133 ? 12.025 -36.541 111.007 1.00 19.54 161 LYS A O 1
ATOM 1848 N N . GLY A 1 134 ? 10.862 -34.638 110.653 1.00 19.40 162 GLY A N 1
ATOM 1849 C CA . GLY A 1 134 ? 11.829 -34.124 109.673 1.00 19.74 162 GLY A CA 1
ATOM 1850 C C . GLY A 1 134 ? 13.148 -33.715 110.303 1.00 18.87 162 GLY A C 1
ATOM 1851 O O . GLY A 1 134 ? 14.218 -33.948 109.750 1.00 20.14 162 GLY A O 1
ATOM 1855 N N . PHE A 1 135 ? 13.097 -33.131 111.487 1.00 18.67 163 PHE A N 1
ATOM 1856 C CA . PHE A 1 135 ? 14.312 -32.808 112.222 1.00 19.32 163 PHE A CA 1
ATOM 1857 C C . PHE A 1 135 ? 15.072 -34.074 112.587 1.00 17.73 163 PHE A C 1
ATOM 1858 O O . PHE A 1 135 ? 16.285 -34.182 112.356 1.00 19.46 163 PHE A O 1
ATOM 1875 N N . LYS A 1 136 ? 14.361 -35.078 113.065 1.00 18.69 164 LYS A N 1
ATOM 1876 C CA . LYS A 1 136 ? 14.990 -36.366 113.348 1.00 19.45 164 LYS A CA 1
ATOM 1877 C C . LYS A 1 136 ? 15.647 -36.960 112.110 1.00 19.37 164 LYS A C 1
ATOM 1878 O O . LYS A 1 136 ? 16.746 -37.517 112.185 1.00 20.92 164 LYS A O 1
ATOM 1897 N N . SER A 1 137 ? 14.978 -36.880 110.956 1.00 19.84 165 SER A N 1
ATOM 1898 C CA . SER A 1 137 ? 15.536 -37.419 109.740 1.00 22.67 165 SER A CA 1
ATOM 1899 C C . SER A 1 137 ? 16.804 -36.682 109.371 1.00 21.55 165 SER A C 1
ATOM 1900 O O . SER A 1 137 ? 17.777 -37.308 108.941 1.00 23.45 165 SER A O 1
ATOM 1908 N N . ALA A 1 138 ? 16.828 -35.360 109.556 1.00 20.90 166 ALA A N 1
ATOM 1909 C CA . ALA A 1 138 ? 18.018 -34.599 109.248 1.00 22.43 166 ALA A CA 1
ATOM 1910 C C . ALA A 1 138 ? 19.166 -35.006 110.156 1.00 20.72 166 ALA A C 1
ATOM 1911 O O . ALA A 1 138 ? 20.308 -35.175 109.706 1.00 23.05 166 ALA A O 1
ATOM 1918 N N . LEU A 1 139 ? 18.899 -35.163 111.450 1.00 20.51 167 LEU A N 1
ATOM 1919 C CA . LEU A 1 139 ? 19.953 -35.613 112.352 1.00 21.46 167 LEU A CA 1
ATOM 1920 C C . LEU A 1 139 ? 20.429 -37.018 111.980 1.00 21.53 167 LEU A C 1
ATOM 1921 O O . LEU A 1 139 ? 21.637 -37.310 112.039 1.00 22.78 167 LEU A O 1
ATOM 1937 N N . ASN A 1 140 ? 19.508 -37.912 111.606 1.00 22.82 168 ASN A N 1
ATOM 1938 C CA . ASN A 1 140 ? 19.932 -39.247 111.224 1.00 25.09 168 ASN A CA 1
ATOM 1939 C C . ASN A 1 140 ? 20.863 -39.184 110.017 1.00 26.31 168 ASN A C 1
ATOM 1940 O O . ASN A 1 140 ? 21.870 -39.905 109.962 1.00 28.03 168 ASN A O 1
ATOM 1951 N N . GLN A 1 141 ? 20.545 -38.320 109.042 1.00 26.23 169 GLN A N 1
ATOM 1952 C CA . GLN A 1 141 ? 21.411 -38.170 107.867 1.00 29.15 169 GLN A CA 1
ATOM 1953 C C . GLN A 1 141 ? 22.806 -37.691 108.249 1.00 30.41 169 GLN A C 1
ATOM 1954 O O . GLN A 1 141 ? 23.785 -38.013 107.562 1.00 34.23 169 GLN A O 1
ATOM 1968 N N . LEU A 1 142 ? 22.923 -36.920 109.331 1.00 29.95 170 LEU A N 1
ATOM 1969 C CA . LEU A 1 142 ? 24.230 -36.497 109.814 1.00 34.79 170 LEU A CA 1
ATOM 1970 C C . LEU A 1 142 ? 24.981 -37.574 110.570 1.00 33.39 170 LEU A C 1
ATOM 1971 O O . LEU A 1 142 ? 26.139 -37.356 110.919 1.00 35.21 170 LEU A O 1
ATOM 1986 N N . GLY A 1 143 ? 24.351 -38.703 110.862 1.00 30.23 171 GLY A N 1
ATOM 1987 C CA . GLY A 1 143 ? 24.966 -39.772 111.634 1.00 29.03 171 GLY A CA 1
ATOM 1988 C C . GLY A 1 143 ? 24.554 -39.830 113.090 1.00 28.77 171 GLY A C 1
ATOM 1989 O O . GLY A 1 143 ? 25.167 -40.581 113.851 1.00 32.42 171 GLY A O 1
ATOM 1993 N N . ASP A 1 144 ? 23.564 -39.056 113.495 1.00 25.45 172 ASP A N 1
ATOM 1994 C CA . ASP A 1 144 ? 23.069 -39.039 114.872 1.00 24.72 172 ASP A CA 1
ATOM 1995 C C . ASP A 1 144 ? 21.857 -39.970 114.959 1.00 24.72 172 ASP A C 1
ATOM 1996 O O . ASP A 1 144 ? 20.756 -39.630 114.483 1.00 25.25 172 ASP A O 1
ATOM 2005 N N . SER A 1 145 ? 22.059 -41.126 115.591 1.00 27.26 173 SER A N 1
ATOM 2006 C CA . SER A 1 145 ? 21.003 -42.093 115.830 1.00 29.31 173 SER A CA 1
ATOM 2007 C C . SER A 1 145 ? 20.596 -42.129 117.297 1.00 29.04 173 SER A C 1
ATOM 2008 O O . SER A 1 145 ? 19.868 -43.029 117.694 1.00 31.43 173 SER A O 1
ATOM 2016 N N . VAL A 1 146 ? 21.045 -41.161 118.088 1.00 25.63 174 VAL A N 1
ATOM 2017 C CA . VAL A 1 146 ? 20.772 -41.084 119.517 1.00 25.66 174 VAL A CA 1
ATOM 2018 C C . VAL A 1 146 ? 19.697 -40.064 119.833 1.00 22.82 174 VAL A C 1
ATOM 2019 O O . VAL A 1 146 ? 18.776 -40.336 120.604 1.00 24.27 174 VAL A O 1
ATOM 2032 N N . THR A 1 147 ? 19.835 -38.856 119.301 1.00 20.76 175 THR A N 1
ATOM 2033 C CA . THR A 1 147 ? 18.850 -37.816 119.595 1.00 19.05 175 THR A CA 1
ATOM 2034 C C . THR A 1 147 ? 17.483 -38.236 119.084 1.00 20.47 175 THR A C 1
ATOM 2035 O O . THR A 1 147 ? 17.347 -38.738 117.968 1.00 22.42 175 THR A O 1
ATOM 2046 N N . GLN A 1 148 ? 16.460 -38.031 119.898 1.00 19.77 176 GLN A N 1
ATOM 2047 C CA . GLN A 1 148 ? 15.138 -38.548 119.586 1.00 20.37 176 GLN A CA 1
ATOM 2048 C C . GLN A 1 148 ? 14.055 -37.468 119.667 1.00 19.22 176 GLN A C 1
ATOM 2049 O O . GLN A 1 148 ? 13.185 -37.499 120.539 1.00 19.65 176 GLN A O 1
ATOM 2063 N N . PRO A 1 149 ? 14.007 -36.572 118.684 1.00 18.21 177 PRO A N 1
ATOM 2064 C CA . PRO A 1 149 ? 12.928 -35.569 118.664 1.00 17.77 177 PRO A CA 1
ATOM 2065 C C . PRO A 1 149 ? 11.575 -36.209 118.503 1.00 17.65 177 PRO A C 1
ATOM 2066 O O . PRO A 1 149 ? 11.395 -37.110 117.663 1.00 20.23 177 PRO A O 1
ATOM 2077 N N . VAL A 1 150 ? 10.603 -35.736 119.314 1.00 17.84 178 VAL A N 1
ATOM 2078 C CA . VAL A 1 150 ? 9.224 -36.250 119.279 1.00 17.40 178 VAL A CA 1
ATOM 2079 C C . VAL A 1 150 ? 8.210 -35.112 119.219 1.00 17.99 178 VAL A C 1
ATOM 2080 O O . VAL A 1 150 ? 7.328 -35.104 118.347 1.00 18.60 178 VAL A O 1
ATOM 2093 N N . HIS A 1 151 ? 8.329 -34.129 120.113 1.00 18.20 179 HIS A N 1
ATOM 2094 C CA . HIS A 1 151 ? 7.330 -33.089 120.257 1.00 18.02 179 HIS A CA 1
ATOM 2095 C C . HIS A 1 151 ? 7.761 -31.738 119.680 1.00 18.52 179 HIS A C 1
ATOM 2096 O O . HIS A 1 151 ? 8.939 -31.479 119.399 1.00 19.02 179 HIS A O 1
ATOM 2110 N N . ILE A 1 152 ? 6.755 -30.872 119.534 1.00 18.43 180 ILE A N 1
ATOM 2111 C CA . ILE A 1 152 ? 6.970 -29.447 119.268 1.00 18.52 180 ILE A CA 1
ATOM 2112 C C . ILE A 1 152 ? 6.869 -28.697 120.583 1.00 18.26 180 ILE A C 1
ATOM 2113 O O . ILE A 1 152 ? 6.679 -29.288 121.652 1.00 20.09 180 ILE A O 1
ATOM 2129 N N . GLU A 1 153 ? 7.003 -27.371 120.538 1.00 17.93 181 GLU A N 1
ATOM 2130 C CA . GLU A 1 153 ? 6.819 -26.558 121.739 1.00 18.31 181 GLU A CA 1
ATOM 2131 C C . GLU A 1 153 ? 5.326 -26.381 122.016 1.00 19.57 181 GLU A C 1
ATOM 2132 O O . GLU A 1 153 ? 4.533 -26.261 121.071 1.00 20.39 181 GLU A O 1
ATOM 2144 N N . PRO A 1 154 ? 4.903 -26.380 123.288 1.00 20.79 182 PRO A N 1
ATOM 2145 C CA . PRO A 1 154 ? 5.736 -26.398 124.502 1.00 23.81 182 PRO A CA 1
ATOM 2146 C C . PRO A 1 154 ? 5.992 -27.779 125.114 1.00 22.83 182 PRO A C 1
ATOM 2147 O O . PRO A 1 154 ? 6.683 -27.856 126.133 1.00 25.09 182 PRO A O 1
ATOM 2158 N N . GLU A 1 155 ? 5.444 -28.834 124.539 1.00 21.66 183 GLU A N 1
ATOM 2159 C CA . GLU A 1 155 ? 5.553 -30.132 125.184 1.00 21.98 183 GLU A CA 1
ATOM 2160 C C . GLU A 1 155 ? 6.967 -30.681 125.222 1.00 22.07 183 GLU A C 1
ATOM 2161 O O . GLU A 1 155 ? 7.263 -31.559 126.057 1.00 22.18 183 GLU A O 1
ATOM 2173 N N . LEU A 1 156 ? 7.839 -30.249 124.331 1.00 21.03 184 LEU A N 1
ATOM 2174 C CA . LEU A 1 156 ? 9.123 -30.944 124.199 1.00 19.54 184 LEU A CA 1
ATOM 2175 C C . LEU A 1 156 ? 10.014 -30.840 125.428 1.00 21.16 184 LEU A C 1
ATOM 2176 O O . LEU A 1 156 ? 10.923 -31.654 125.546 1.00 22.01 184 LEU A O 1
ATOM 2192 N N . ASN A 1 157 ? 9.821 -29.870 126.341 1.00 22.83 185 ASN A N 1
ATOM 2193 C CA . ASN A 1 157 ? 10.659 -29.877 127.555 1.00 22.57 185 ASN A CA 1
ATOM 2194 C C . ASN A 1 157 ? 9.963 -30.446 128.774 1.00 23.74 185 ASN A C 1
ATOM 2195 O O . ASN A 1 157 ? 10.511 -30.374 129.879 1.00 24.52 185 ASN A O 1
ATOM 2206 N N . GLU A 1 158 ? 8.794 -31.047 128.604 1.00 23.09 186 GLU A N 1
ATOM 2207 C CA . GLU A 1 158 ? 7.930 -31.441 129.707 1.00 25.91 186 GLU A CA 1
ATOM 2208 C C . GLU A 1 158 ? 7.874 -32.928 129.959 1.00 24.91 186 GLU A C 1
ATOM 2209 O O . GLU A 1 158 ? 7.069 -33.382 130.789 1.00 26.19 186 GLU A O 1
ATOM 2221 N N . GLY A 1 159 ? 8.713 -33.693 129.295 1.00 23.42 187 GLY A N 1
ATOM 2222 C CA . GLY A 1 159 ? 8.678 -35.129 129.450 1.00 22.96 187 GLY A CA 1
ATOM 2223 C C . GLY A 1 159 ? 9.079 -35.551 130.849 1.00 22.42 187 GLY A C 1
ATOM 2224 O O . GLY A 1 159 ? 9.887 -34.919 131.517 1.00 24.97 187 GLY A O 1
ATOM 2228 N N . ILE A 1 160 ? 8.540 -36.689 131.282 1.00 22.56 188 ILE A N 1
ATOM 2229 C CA . ILE A 1 160 ? 8.939 -37.229 132.585 1.00 23.17 188 ILE A CA 1
ATOM 2230 C C . ILE A 1 160 ? 10.340 -37.810 132.517 1.00 23.15 188 ILE A C 1
ATOM 2231 O O . ILE A 1 160 ? 10.785 -38.226 131.436 1.00 23.57 188 ILE A O 1
ATOM 2247 N N . PRO A 1 161 ? 11.051 -37.860 133.630 1.00 23.81 189 PRO A N 1
ATOM 2248 C CA . PRO A 1 161 ? 12.365 -38.519 133.639 1.00 25.05 189 PRO A CA 1
ATOM 2249 C C . PRO A 1 161 ? 12.192 -39.951 133.175 1.00 27.75 189 PRO A C 1
ATOM 2250 O O . PRO A 1 161 ? 11.209 -40.612 133.509 1.00 30.29 189 PRO A O 1
ATOM 2261 N N . GLY A 1 162 ? 13.116 -40.425 132.398 1.00 31.19 190 GLY A N 1
ATOM 2262 C CA . GLY A 1 162 ? 12.975 -41.762 131.849 1.00 28.69 190 GLY A CA 1
ATOM 2263 C C . GLY A 1 162 ? 12.416 -41.824 130.441 1.00 26.01 190 GLY A C 1
ATOM 2264 O O . GLY A 1 162 ? 12.637 -42.823 129.752 1.00 25.96 190 GLY A O 1
ATOM 2268 N N . ASP A 1 163 ? 11.711 -40.788 129.984 1.00 24.49 191 ASP A N 1
ATOM 2269 C CA . ASP A 1 163 ? 11.330 -40.744 128.583 1.00 24.22 191 ASP A CA 1
ATOM 2270 C C . ASP A 1 163 ? 12.595 -40.740 127.739 1.00 22.83 191 ASP A C 1
ATOM 2271 O O . ASP A 1 163 ? 13.588 -40.096 128.100 1.00 26.10 191 ASP A O 1
ATOM 2280 N N . ILE A 1 164 ? 12.500 -41.315 126.543 1.00 20.89 192 ILE A N 1
ATOM 2281 C CA . ILE A 1 164 ? 13.532 -41.135 125.512 1.00 21.38 192 ILE A CA 1
ATOM 2282 C C . ILE A 1 164 ? 13.158 -39.973 124.584 1.00 20.15 192 ILE A C 1
ATOM 2283 O O . ILE A 1 164 ? 14.039 -39.319 124.030 1.00 20.01 192 ILE A O 1
ATOM 2299 N N . GLY A 1 165 ? 11.866 -39.699 124.399 1.00 19.93 193 GLY A N 1
ATOM 2300 C CA . GLY A 1 165 ? 11.496 -38.616 123.511 1.00 20.19 193 GLY A CA 1
ATOM 2301 C C . GLY A 1 165 ? 12.060 -37.295 123.996 1.00 18.82 193 GLY A C 1
ATOM 2302 O O . GLY A 1 165 ? 12.069 -36.993 125.196 1.00 20.12 193 GLY A O 1
ATOM 2306 N N . ASP A 1 166 ? 12.529 -36.511 123.051 1.00 17.47 194 ASP A N 1
ATOM 2307 C CA . ASP A 1 166 ? 13.051 -35.177 123.288 1.00 17.11 194 ASP A CA 1
ATOM 2308 C C . ASP A 1 166 ? 14.307 -35.215 124.144 1.00 18.28 194 ASP A C 1
ATOM 2309 O O . ASP A 1 166 ? 14.636 -34.234 124.834 1.00 18.92 194 ASP A O 1
ATOM 2318 N N . THR A 1 167 ? 15.059 -36.306 124.086 1.00 19.10 195 THR A N 1
ATOM 2319 C CA . THR A 1 167 ? 16.328 -36.407 124.786 1.00 19.81 195 THR A CA 1
ATOM 2320 C C . THR A 1 167 ? 17.486 -36.643 123.822 1.00 19.71 195 THR A C 1
ATOM 2321 O O . THR A 1 167 ? 17.338 -37.070 122.672 1.00 19.90 195 THR A O 1
ATOM 2332 N N . SER A 1 168 ? 18.663 -36.370 124.344 1.00 20.44 196 SER A N 1
ATOM 2333 C CA . SER A 1 168 ? 19.921 -36.760 123.719 1.00 19.63 196 SER A CA 1
ATOM 2334 C C . SER A 1 168 ? 20.942 -36.920 124.835 1.00 21.47 196 SER A C 1
ATOM 2335 O O . SER A 1 168 ? 20.602 -36.880 126.030 1.00 23.26 196 SER A O 1
ATOM 2343 N N . THR A 1 169 ? 22.195 -37.050 124.454 1.00 21.69 197 THR A N 1
ATOM 2344 C CA . THR A 1 169 ? 23.264 -37.141 125.440 1.00 21.67 197 THR A CA 1
ATOM 2345 C C . THR A 1 169 ? 24.193 -35.942 125.283 1.00 21.80 197 THR A C 1
ATOM 2346 O O . THR A 1 169 ? 24.234 -35.309 124.220 1.00 22.18 197 THR A O 1
ATOM 2357 N N . PRO A 1 170 ? 24.945 -35.589 126.320 1.00 22.24 198 PRO A N 1
ATOM 2358 C CA . PRO A 1 170 ? 25.937 -34.503 126.144 1.00 22.64 198 PRO A CA 1
ATOM 2359 C C . PRO A 1 170 ? 26.868 -34.744 124.957 1.00 22.03 198 PRO A C 1
ATOM 2360 O O . PRO A 1 170 ? 27.134 -33.849 124.144 1.00 22.63 198 PRO A O 1
ATOM 2371 N N . ARG A 1 171 ? 27.398 -35.965 124.845 1.00 23.18 199 ARG A N 1
ATOM 2372 C CA . ARG A 1 171 ? 28.293 -36.263 123.743 1.00 23.39 199 ARG A CA 1
ATOM 2373 C C . ARG A 1 171 ? 27.607 -36.024 122.409 1.00 21.74 199 ARG A C 1
ATOM 2374 O O . ARG A 1 171 ? 28.203 -35.455 121.496 1.00 22.93 199 ARG A O 1
ATOM 2395 N N . GLN A 1 172 ? 26.378 -36.512 122.254 1.00 21.39 200 GLN A N 1
ATOM 2396 C CA . GLN A 1 172 ? 25.721 -36.425 120.951 1.00 21.59 200 GLN A CA 1
ATOM 2397 C C . GLN A 1 172 ? 25.425 -34.975 120.570 1.00 21.00 200 GLN A C 1
ATOM 2398 O O . GLN A 1 172 ? 25.600 -34.571 119.417 1.00 21.48 200 GLN A O 1
ATOM 2412 N N . LEU A 1 173 ? 24.932 -34.188 121.526 1.00 21.22 201 LEU A N 1
ATOM 2413 C CA . LEU A 1 173 ? 24.641 -32.794 121.225 1.00 19.74 201 LEU A CA 1
ATOM 2414 C C . LEU A 1 173 ? 25.889 -32.039 120.837 1.00 20.84 201 LEU A C 1
ATOM 2415 O O . LEU A 1 173 ? 25.872 -31.236 119.901 1.00 20.25 201 LEU A O 1
ATOM 2431 N N . ALA A 1 174 ? 26.997 -32.286 121.561 1.00 21.64 202 ALA A N 1
ATOM 2432 C CA . ALA A 1 174 ? 28.264 -31.642 121.231 1.00 22.58 202 ALA A CA 1
ATOM 2433 C C . ALA A 1 174 ? 28.734 -32.091 119.858 1.00 21.71 202 ALA A C 1
ATOM 2434 O O . ALA A 1 174 ? 29.197 -31.275 119.071 1.00 24.42 202 ALA A O 1
ATOM 2441 N N . THR A 1 175 ? 28.596 -33.385 119.544 1.00 23.18 203 THR A N 1
ATOM 2442 C CA . THR A 1 175 ? 29.044 -33.885 118.251 1.00 22.81 203 THR A CA 1
ATOM 2443 C C . THR A 1 175 ? 28.258 -33.252 117.123 1.00 23.69 203 THR A C 1
ATOM 2444 O O . THR A 1 175 ? 28.824 -32.886 116.084 1.00 23.59 203 THR A O 1
ATOM 2455 N N . ASP A 1 176 ? 26.950 -33.092 117.315 1.00 21.09 204 ASP A N 1
ATOM 2456 C CA . ASP A 1 176 ? 26.134 -32.490 116.265 1.00 21.73 204 ASP A CA 1
ATOM 2457 C C . ASP A 1 176 ? 26.474 -31.011 116.100 1.00 20.29 204 ASP A C 1
ATOM 2458 O O . ASP A 1 176 ? 26.552 -30.501 114.976 1.00 20.77 204 ASP A O 1
ATOM 2467 N N . LEU A 1 177 ? 26.638 -30.283 117.206 1.00 19.64 205 LEU A N 1
ATOM 2468 C CA . LEU 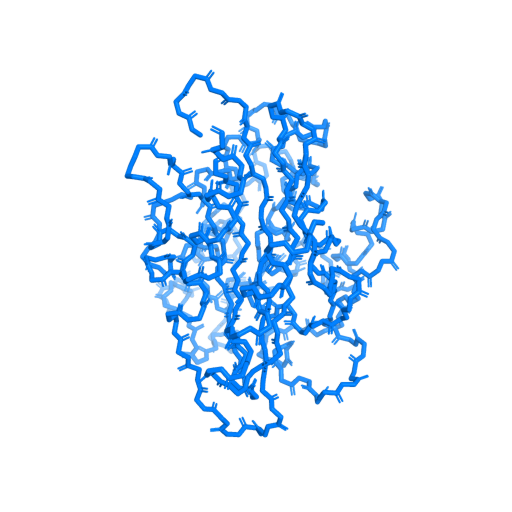A 1 177 ? 26.980 -28.869 117.116 1.00 19.35 205 LEU A CA 1
ATOM 2469 C C . LEU A 1 177 ? 28.319 -28.679 116.430 1.00 21.39 205 LEU A C 1
ATOM 2470 O O . LEU A 1 177 ? 28.489 -27.774 115.609 1.00 21.73 205 LEU A O 1
ATOM 2486 N N . GLN A 1 178 ? 29.289 -29.553 116.739 1.00 21.82 206 GLN A N 1
ATOM 2487 C CA . GLN A 1 178 ? 30.572 -29.528 116.072 1.00 23.01 206 GLN A CA 1
ATOM 2488 C C . GLN A 1 178 ? 30.417 -29.759 114.567 1.00 22.05 206 GLN A C 1
ATOM 2489 O O . GLN A 1 178 ? 31.038 -29.047 113.758 1.00 24.72 206 GLN A O 1
ATOM 2503 N N . ALA A 1 179 ? 29.564 -30.711 114.178 1.00 22.40 207 ALA A N 1
ATOM 2504 C CA . ALA A 1 179 ? 29.381 -30.982 112.752 1.00 22.86 207 ALA A CA 1
ATOM 2505 C C . ALA A 1 179 ? 28.855 -29.753 112.005 1.00 23.87 207 ALA A C 1
ATOM 2506 O O . ALA A 1 179 ? 29.338 -29.435 110.910 1.00 25.73 207 ALA A O 1
ATOM 2513 N N . TYR A 1 180 ? 27.858 -29.052 112.573 1.00 20.86 208 TYR A N 1
ATOM 2514 C CA . TYR A 1 180 ? 27.307 -27.885 111.900 1.00 20.05 208 TYR A CA 1
ATOM 2515 C C . TYR A 1 180 ? 28.250 -26.690 111.934 1.00 21.03 208 TYR A C 1
ATOM 2516 O O . TYR A 1 180 ? 28.305 -25.938 110.944 1.00 25.00 208 TYR A O 1
ATOM 2534 N N . THR A 1 181 ? 28.973 -26.440 113.058 1.00 21.77 209 THR A N 1
ATOM 2535 C CA . THR A 1 181 ? 29.711 -25.198 113.200 1.00 22.00 209 THR A CA 1
ATOM 2536 C C . THR A 1 181 ? 31.137 -25.280 112.684 1.00 25.00 209 THR A C 1
ATOM 2537 O O . THR A 1 181 ? 31.728 -24.241 112.392 1.00 27.20 209 THR A O 1
ATOM 2548 N N . THR A 1 182 ? 31.714 -26.478 112.592 1.00 27.25 210 THR A N 1
ATOM 2549 C CA . THR A 1 182 ? 33.112 -26.634 112.214 1.00 30.15 210 THR A CA 1
ATOM 2550 C C . THR A 1 182 ? 33.332 -27.701 111.171 1.00 32.01 210 THR A C 1
ATOM 2551 O O . THR A 1 182 ? 34.402 -27.723 110.571 1.00 35.75 210 THR A O 1
ATOM 2562 N N . GLY A 1 183 ? 32.385 -28.609 110.960 1.00 33.11 211 GLY A N 1
ATOM 2563 C CA . GLY A 1 183 ? 32.610 -29.738 110.078 1.00 36.78 211 GLY A CA 1
ATOM 2564 C C . GLY A 1 183 ? 32.449 -29.343 108.629 1.00 44.29 211 GLY A C 1
ATOM 2565 O O . GLY A 1 183 ? 32.681 -28.197 108.242 1.00 48.44 211 GLY A O 1
ATOM 2569 N N . ASN A 1 184 ? 32.069 -30.313 107.804 1.00 50.11 212 ASN A N 1
ATOM 2570 C CA . ASN A 1 184 ? 31.890 -30.069 106.381 1.00 52.75 212 ASN A CA 1
ATOM 2571 C C . ASN A 1 184 ? 30.424 -30.084 105.977 1.00 46.13 212 ASN A C 1
ATOM 2572 O O . ASN A 1 184 ? 30.139 -30.041 104.782 1.00 47.64 212 ASN A O 1
ATOM 2583 N N . ILE A 1 185 ? 29.494 -30.124 106.951 1.00 38.76 213 ILE A N 1
ATOM 2584 C CA . ILE A 1 185 ? 28.061 -30.159 106.649 1.00 35.74 213 ILE A CA 1
ATOM 2585 C C . ILE A 1 185 ? 27.646 -28.882 105.937 1.00 29.24 213 ILE A C 1
ATOM 2586 O O . ILE A 1 185 ? 26.919 -28.917 104.948 1.00 29.83 213 ILE A O 1
ATOM 2602 N N . LEU A 1 186 ? 28.098 -27.736 106.446 1.00 27.91 214 LEU A N 1
ATOM 2603 C CA . LEU A 1 186 ? 27.689 -26.437 105.949 1.00 25.35 214 LEU A CA 1
ATOM 2604 C C . LEU A 1 186 ? 28.849 -25.736 105.245 1.00 26.81 214 LEU A C 1
ATOM 2605 O O . LEU A 1 186 ? 30.026 -25.913 105.609 1.00 28.46 214 LEU A O 1
ATOM 2621 N N . THR A 1 187 ? 28.504 -24.884 104.273 1.00 27.20 215 THR A N 1
ATOM 2622 C CA . THR A 1 187 ? 29.524 -24.013 103.673 1.00 27.41 215 THR A CA 1
ATOM 2623 C C . THR A 1 187 ? 30.072 -23.022 104.702 1.00 26.63 215 THR A C 1
ATOM 2624 O O . THR A 1 187 ? 29.472 -22.796 105.765 1.00 27.05 215 THR A O 1
ATOM 2635 N N . GLU A 1 188 ? 31.216 -22.415 104.363 1.00 29.99 216 GLU A N 1
ATOM 2636 C CA . GLU A 1 188 ? 31.826 -21.400 105.222 1.00 31.97 216 GLU A CA 1
ATOM 2637 C C . GLU A 1 188 ? 30.822 -20.308 105.591 1.00 27.43 216 GLU A C 1
ATOM 2638 O O . GLU A 1 188 ? 30.714 -19.890 106.753 1.00 25.84 216 GLU A O 1
ATOM 2650 N N . ASP A 1 189 ? 30.090 -19.809 104.609 1.00 28.51 217 ASP A N 1
ATOM 2651 C CA . ASP A 1 189 ? 29.181 -18.702 104.873 1.00 29.00 217 ASP A CA 1
ATOM 2652 C C . ASP A 1 189 ? 28.044 -19.131 105.805 1.00 25.08 217 ASP A C 1
ATOM 2653 O O . ASP A 1 189 ? 27.679 -18.393 106.740 1.00 23.24 217 ASP A O 1
ATOM 2662 N N . LYS A 1 190 ? 27.511 -20.337 105.602 1.00 23.47 218 LYS A N 1
ATOM 2663 C CA . LYS A 1 190 ? 26.444 -20.833 106.470 1.00 20.07 218 LYS A CA 1
ATOM 2664 C C . LYS A 1 190 ? 26.936 -21.094 107.887 1.00 20.46 218 LYS A C 1
ATOM 2665 O O . LYS A 1 190 ? 26.210 -20.816 108.841 1.00 20.41 218 LYS A O 1
ATOM 2684 N N . LYS A 1 191 ? 28.173 -21.580 108.047 1.00 20.41 219 LYS A N 1
ATOM 2685 C CA . LYS A 1 191 ? 28.719 -21.712 109.395 1.00 20.30 219 LYS A CA 1
ATOM 2686 C C . LYS A 1 191 ? 28.726 -20.362 110.099 1.00 18.24 219 LYS A C 1
ATOM 2687 O O . LYS A 1 191 ? 28.411 -20.263 111.292 1.00 19.69 219 LYS A O 1
ATOM 2706 N N . LYS A 1 192 ? 29.148 -19.330 109.386 1.00 20.36 220 LYS A N 1
ATOM 2707 C CA . LYS A 1 192 ? 29.244 -18.003 109.970 1.00 19.86 220 LYS A CA 1
ATOM 2708 C C . LYS A 1 192 ? 27.862 -17.476 110.371 1.00 18.87 220 LYS A C 1
ATOM 2709 O O . LYS A 1 192 ? 27.706 -16.866 111.437 1.00 19.66 220 LYS A O 1
ATOM 2728 N N . ILE A 1 193 ? 26.840 -17.760 109.559 1.00 18.20 221 ILE A N 1
ATOM 2729 C CA . ILE A 1 193 ? 25.478 -17.353 109.884 1.00 18.17 221 ILE A CA 1
ATOM 2730 C C . ILE A 1 193 ? 25.045 -18.012 111.186 1.00 17.95 221 ILE A C 1
ATOM 2731 O O . ILE A 1 193 ? 24.500 -17.367 112.088 1.00 17.66 221 ILE A O 1
ATOM 2747 N N . LEU A 1 194 ? 25.265 -19.329 111.299 1.00 17.64 222 LEU A N 1
ATOM 2748 C CA . LEU A 1 194 ? 24.852 -20.069 112.486 1.00 16.87 222 LEU A CA 1
ATOM 2749 C C . LEU A 1 194 ? 25.565 -19.559 113.724 1.00 15.74 222 LEU A C 1
ATOM 2750 O O . LEU A 1 194 ? 24.947 -19.368 114.791 1.00 17.40 222 LEU A O 1
ATOM 2766 N N . ILE A 1 195 ? 26.888 -19.400 113.635 1.00 17.41 223 ILE A N 1
ATOM 2767 C CA . ILE A 1 195 ? 27.643 -18.994 114.806 1.00 17.60 223 ILE A CA 1
ATOM 2768 C C . ILE A 1 195 ? 27.221 -17.591 115.230 1.00 16.70 223 ILE A C 1
ATOM 2769 O O . ILE A 1 195 ? 27.050 -17.311 116.423 1.00 18.40 223 ILE A O 1
ATOM 2785 N N . ASP A 1 196 ? 26.982 -16.700 114.263 1.00 16.91 224 ASP A N 1
ATOM 2786 C CA . ASP A 1 196 ? 26.525 -15.367 114.618 1.00 18.01 224 ASP A CA 1
ATOM 2787 C C . ASP A 1 196 ? 25.136 -15.378 115.252 1.00 17.56 224 ASP A C 1
ATOM 2788 O O . ASP A 1 196 ? 24.890 -14.620 116.189 1.00 17.98 224 ASP A O 1
ATOM 2797 N N . TRP A 1 197 ? 24.224 -16.240 114.777 1.00 17.19 225 TRP A N 1
ATOM 2798 C CA . TRP A 1 197 ? 22.929 -16.384 115.449 1.00 15.37 225 TRP A CA 1
ATOM 2799 C C . TRP A 1 197 ? 23.109 -16.749 116.920 1.00 15.69 225 TRP A C 1
ATOM 2800 O O . TRP A 1 197 ? 22.372 -16.269 117.796 1.00 16.75 225 TRP A O 1
ATOM 2838 N N . ALA A 1 199 ? 25.803 -16.092 118.808 1.00 17.47 227 ALA A N 1
ATOM 2839 C CA . ALA A 1 199 ? 26.697 -15.219 119.516 1.00 18.33 227 ALA A CA 1
ATOM 2840 C C . ALA A 1 199 ? 25.974 -14.010 120.098 1.00 18.99 227 ALA A C 1
ATOM 2841 O O . ALA A 1 199 ? 25.054 -13.470 119.497 1.00 19.17 227 ALA A O 1
ATOM 2848 N N . GLY A 1 200 ? 26.441 -13.581 121.280 1.00 18.56 228 GLY A N 1
ATOM 2849 C CA . GLY A 1 200 ? 26.038 -12.316 121.857 1.00 20.89 228 GLY A CA 1
ATOM 2850 C C . GLY A 1 200 ? 24.620 -12.209 122.368 1.00 20.77 228 GLY A C 1
ATOM 2851 O O . GLY A 1 200 ? 24.036 -11.107 122.398 1.00 23.36 228 GLY A O 1
ATOM 2855 N N . ASN A 1 201 ? 24.036 -13.305 122.807 1.00 18.78 229 ASN A N 1
ATOM 2856 C CA . ASN A 1 201 ? 22.667 -13.289 123.290 1.00 18.92 229 ASN A CA 1
ATOM 2857 C C . ASN A 1 201 ? 22.617 -13.371 124.807 1.00 18.57 229 ASN A C 1
ATOM 2858 O O . ASN A 1 201 ? 23.289 -14.216 125.427 1.00 19.42 229 ASN A O 1
ATOM 2869 N N A THR A 1 202 ? 21.764 -12.532 125.378 0.50 18.71 230 THR A N 1
ATOM 2870 N N B THR A 1 202 ? 21.768 -12.530 125.408 0.50 20.02 230 THR A N 1
ATOM 2871 C CA A THR A 1 202 ? 21.662 -12.410 126.829 0.50 18.79 230 THR A CA 1
ATOM 2872 C CA B THR A 1 202 ? 21.750 -12.438 126.873 0.50 21.73 230 THR A CA 1
ATOM 2873 C C A THR A 1 202 ? 21.285 -13.719 127.509 0.50 19.65 230 THR A C 1
ATOM 2874 C C B THR A 1 202 ? 21.218 -13.690 127.567 0.50 21.14 230 THR A C 1
ATOM 2875 O O A THR A 1 202 ? 21.784 -14.004 128.615 0.50 20.18 230 THR A O 1
ATOM 2876 O O B THR A 1 202 ? 21.516 -13.879 128.759 0.50 21.58 230 THR A O 1
ATOM 2897 N N . THR A 1 203 ? 20.447 -14.550 126.872 1.00 20.16 231 THR A N 1
ATOM 2898 C CA . THR A 1 203 ? 20.057 -15.822 127.461 1.00 20.58 231 THR A CA 1
ATOM 2899 C C . THR A 1 203 ? 21.277 -16.652 127.835 1.00 20.78 231 THR A C 1
ATOM 2900 O O . THR A 1 203 ? 21.164 -17.533 128.696 1.00 21.54 231 THR A O 1
ATOM 2912 N N . GLY A 1 204 ? 22.438 -16.410 127.215 1.00 20.34 232 GLY A N 1
ATOM 2913 C CA . GLY A 1 204 ? 23.630 -17.155 127.550 1.00 20.20 232 GLY A CA 1
ATOM 2914 C C . GLY A 1 204 ? 24.463 -16.613 128.685 1.00 20.93 232 GLY A C 1
ATOM 2915 O O . GLY A 1 204 ? 25.434 -17.254 129.095 1.00 21.25 232 GLY A O 1
ATOM 2919 N N . ASN A 1 205 ? 24.129 -15.430 129.224 1.00 20.14 233 ASN A N 1
ATOM 2920 C CA . ASN A 1 205 ? 25.070 -14.680 130.056 1.00 21.67 233 ASN A CA 1
ATOM 2921 C C . ASN A 1 205 ? 25.445 -15.392 131.348 1.00 22.22 233 ASN A C 1
ATOM 2922 O O . ASN A 1 205 ? 26.563 -15.242 131.837 1.00 25.09 233 ASN A O 1
ATOM 2933 N N . THR A 1 206 ? 24.533 -16.148 131.937 1.00 21.11 234 THR A N 1
ATOM 2934 C CA . THR A 1 206 ? 24.782 -16.721 133.257 1.00 22.22 234 THR A CA 1
ATOM 2935 C C . THR A 1 206 ? 25.284 -18.182 133.183 1.00 22.99 234 THR A C 1
ATOM 2936 O O . THR A 1 206 ? 25.442 -18.839 134.220 1.00 23.53 234 THR A O 1
ATOM 2947 N N . LEU A 1 207 ? 25.540 -18.704 131.970 1.00 21.71 235 LEU A N 1
ATOM 2948 C CA . LEU A 1 207 ? 25.724 -20.140 131.786 1.00 19.84 235 LEU A CA 1
ATOM 2949 C C . LEU A 1 207 ? 27.186 -20.410 131.390 1.00 20.26 235 LEU A C 1
ATOM 2950 O O . LEU A 1 207 ? 28.086 -19.975 132.103 1.00 21.98 235 LEU A O 1
ATOM 2966 N N . ILE A 1 208 ? 27.438 -21.050 130.238 1.00 19.36 236 ILE A N 1
ATOM 2967 C CA . ILE A 1 208 ? 28.822 -21.320 129.868 1.00 20.05 236 ILE A CA 1
ATOM 2968 C C . ILE A 1 208 ? 29.643 -20.025 129.805 1.00 21.21 236 ILE A C 1
ATOM 2969 O O . ILE A 1 208 ? 30.795 -19.974 130.263 1.00 22.44 236 ILE A O 1
ATOM 2985 N N . ARG A 1 209 ? 29.065 -18.960 129.233 1.00 20.22 237 ARG A N 1
ATOM 2986 C CA . ARG A 1 209 ? 29.785 -17.691 129.122 1.00 20.42 237 ARG A CA 1
ATOM 2987 C C . ARG A 1 209 ? 30.250 -17.174 130.489 1.00 22.04 237 ARG A C 1
ATOM 2988 O O . ARG A 1 209 ? 31.299 -16.517 130.589 1.00 22.42 237 ARG A O 1
ATOM 3009 N N . ALA A 1 210 ? 29.468 -17.412 131.541 1.00 23.60 238 ALA A N 1
ATOM 3010 C CA . ALA A 1 210 ? 29.85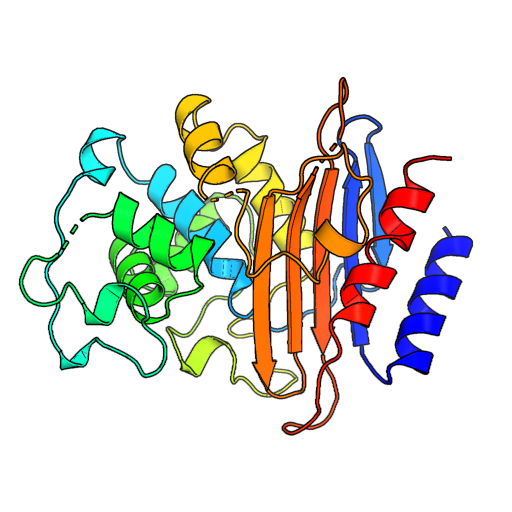3 -16.925 132.849 1.00 24.04 238 ALA A CA 1
ATOM 3011 C C . ALA A 1 210 ? 31.094 -17.619 133.376 1.00 25.98 238 ALA A C 1
ATOM 3012 O O . ALA A 1 210 ? 31.766 -17.083 134.264 1.00 31.03 238 ALA A O 1
ATOM 3019 N N . GLY A 1 211 ? 31.383 -18.820 132.906 1.00 24.46 239 GLY A N 1
ATOM 3020 C CA . GLY A 1 211 ? 32.557 -19.542 133.331 1.00 25.08 239 GLY A CA 1
ATOM 3021 C C . GLY A 1 211 ? 33.731 -19.445 132.406 1.00 24.51 239 GLY A C 1
ATOM 3022 O O . GLY A 1 211 ? 34.783 -20.012 132.716 1.00 29.03 239 GLY A O 1
ATOM 3026 N N . ALA A 1 212 ? 33.615 -18.680 131.295 1.00 23.86 240 ALA A N 1
ATOM 3027 C CA . ALA A 1 212 ? 34.629 -18.637 130.268 1.00 23.57 240 ALA A CA 1
ATOM 3028 C C . ALA A 1 212 ? 35.577 -17.457 130.481 1.00 24.54 240 ALA A C 1
ATOM 3029 O O . ALA A 1 212 ? 35.176 -16.388 130.966 1.00 24.69 240 ALA A O 1
ATOM 3036 N N . PRO A 1 213 ? 36.824 -17.597 130.067 1.00 23.48 241 PRO A N 1
ATOM 3037 C CA . PRO A 1 213 ? 37.719 -16.443 130.033 1.00 24.86 241 PRO A CA 1
ATOM 3038 C C . PRO A 1 213 ? 37.163 -15.339 129.142 1.00 24.77 241 PRO A C 1
ATOM 3039 O O . PRO A 1 213 ? 36.520 -15.603 128.125 1.00 24.68 241 PRO A O 1
ATOM 3050 N N . LYS A 1 214 ? 37.442 -14.084 129.524 1.00 25.27 242 LYS A N 1
ATOM 3051 C CA . LYS A 1 214 ? 36.752 -12.951 128.901 1.00 27.42 242 LYS A CA 1
ATOM 3052 C C . LYS A 1 214 ? 37.053 -12.783 127.408 1.00 26.21 242 LYS A C 1
ATOM 3053 O O . LYS A 1 214 ? 36.204 -12.232 126.689 1.00 26.38 242 LYS A O 1
ATOM 3072 N N A SER A 1 215 ? 38.211 -13.259 126.924 0.50 26.40 243 SER A N 1
ATOM 3073 N N B SER A 1 215 ? 38.223 -13.245 126.930 0.50 25.25 243 SER A N 1
ATOM 3074 C CA A SER A 1 215 ? 38.567 -13.166 125.508 0.50 27.55 243 SER A CA 1
ATOM 3075 C CA B SER A 1 215 ? 38.590 -13.163 125.516 0.50 25.15 243 SER A CA 1
ATOM 3076 C C A SER A 1 215 ? 38.228 -14.420 124.713 0.50 28.52 243 SER A C 1
ATOM 3077 C C B SER A 1 215 ? 38.264 -14.431 124.724 0.50 26.90 243 SER A C 1
ATOM 3078 O O A SER A 1 215 ? 38.494 -14.469 123.501 0.50 29.34 243 SER A O 1
ATOM 3079 O O B SER A 1 215 ? 38.578 -14.502 123.521 0.50 26.24 243 SER A O 1
ATOM 3094 N N . TRP A 1 216 ? 37.683 -15.434 125.363 1.00 24.97 244 TRP A N 1
ATOM 3095 C CA . TRP A 1 216 ? 37.266 -16.664 124.704 1.00 25.61 244 TRP A CA 1
ATOM 3096 C C . TRP A 1 216 ? 35.799 -16.506 124.357 1.00 23.88 244 TRP A C 1
ATOM 3097 O O . TRP A 1 216 ? 34.952 -16.498 125.257 1.00 27.49 244 TRP A O 1
ATOM 3119 N N . ILE A 1 217 ? 35.494 -16.348 123.065 1.00 21.32 245 ILE A N 1
ATOM 3120 C CA . ILE A 1 217 ? 34.165 -15.904 122.651 1.00 19.95 245 ILE A CA 1
ATOM 3121 C C . ILE A 1 217 ? 33.217 -17.101 122.686 1.00 19.30 245 ILE A C 1
ATOM 3122 O O . ILE A 1 217 ? 33.509 -18.138 122.107 1.00 21.58 245 ILE A O 1
ATOM 3138 N N . VAL A 1 218 ? 32.077 -16.951 123.353 1.00 17.93 246 VAL A N 1
ATOM 3139 C CA . VAL A 1 218 ? 31.116 -18.026 123.558 1.00 18.41 246 VAL A CA 1
ATOM 3140 C C . VAL A 1 218 ? 29.896 -17.769 122.706 1.00 18.26 246 VAL A C 1
ATOM 3141 O O . VAL A 1 218 ? 29.249 -16.733 122.845 1.00 19.53 246 VAL A O 1
ATOM 3154 N N . ALA A 1 219 ? 29.550 -18.722 121.846 1.00 18.87 247 ALA A N 1
ATOM 3155 C CA . ALA A 1 219 ? 28.304 -18.680 121.094 1.00 17.66 247 ALA A CA 1
ATOM 3156 C C . ALA A 1 219 ? 27.497 -19.923 121.498 1.00 16.84 247 ALA A C 1
ATOM 3157 O O . ALA A 1 219 ? 27.980 -21.046 121.331 1.00 19.85 247 ALA A O 1
ATOM 3164 N N . ASP A 1 220 ? 26.336 -19.721 122.140 1.00 17.82 248 ASP A N 1
ATOM 3165 C CA . ASP A 1 220 ? 25.676 -20.803 122.882 1.00 17.36 248 ASP A CA 1
ATOM 3166 C C . ASP A 1 220 ? 24.208 -20.862 122.550 1.00 16.74 248 ASP A C 1
ATOM 3167 O O . ASP A 1 220 ? 23.678 -20.047 121.783 1.00 18.37 248 ASP A O 1
ATOM 3176 N N . LYS A 1 221 ? 23.571 -21.925 123.044 1.00 16.71 249 LYS A N 1
ATOM 3177 C CA . LYS A 1 221 ? 22.116 -21.986 123.122 1.00 16.22 249 LYS A CA 1
ATOM 3178 C C . LYS A 1 221 ? 21.749 -22.634 124.449 1.00 16.30 249 LYS A C 1
ATOM 3179 O O . LYS A 1 221 ? 22.113 -23.790 124.689 1.00 18.43 249 LYS A O 1
ATOM 3198 N N . SER A 1 222 ? 20.992 -21.913 125.246 1.00 17.78 250 SER A N 1
ATOM 3199 C CA . SER A 1 222 ? 20.512 -22.308 126.566 1.00 18.33 250 SER A CA 1
ATOM 3200 C C . SER A 1 222 ? 19.245 -23.152 126.482 1.00 17.14 250 SER A C 1
ATOM 3201 O O . SER A 1 222 ? 18.537 -23.178 125.465 1.00 17.79 250 SER A O 1
ATOM 3209 N N . GLY A 1 223 ? 18.994 -23.866 127.558 1.00 18.62 251 GLY A N 1
ATOM 3210 C CA . GLY A 1 223 ? 17.729 -24.544 127.721 1.00 19.61 251 GLY A CA 1
ATOM 3211 C C . GLY A 1 223 ? 17.290 -24.599 129.167 1.00 20.03 251 GLY A C 1
ATOM 3212 O O . GLY A 1 223 ? 18.110 -24.571 130.098 1.00 20.93 251 GLY A O 1
ATOM 3216 N N . THR A 1 224 ? 15.976 -24.711 129.345 1.00 21.50 252 THR A N 1
ATOM 3217 C CA . THR A 1 224 ? 15.336 -24.722 130.662 1.00 22.45 252 THR A CA 1
ATOM 3218 C C . THR A 1 224 ? 14.092 -25.600 130.594 1.00 22.50 252 THR A C 1
ATOM 3219 O O . THR A 1 224 ? 13.438 -25.685 129.550 1.00 22.45 252 THR A O 1
ATOM 3230 N N . GLY A 1 225 ? 13.727 -26.204 131.728 1.00 22.56 253 GLY A N 1
ATOM 3231 C CA . GLY A 1 225 ? 12.536 -26.995 131.799 1.00 23.62 253 GLY A CA 1
ATOM 3232 C C . GLY A 1 225 ? 12.113 -27.298 133.212 1.00 22.74 253 GLY A C 1
ATOM 3233 O O . GLY A 1 225 ? 12.784 -26.930 134.173 1.00 25.16 253 GLY A O 1
ATOM 3237 N N . PRO A 1 226 ? 10.979 -27.954 133.370 1.00 24.00 254 PRO A N 1
ATOM 3238 C CA . PRO A 1 226 ? 10.605 -28.510 134.690 1.00 24.98 254 PRO A CA 1
ATOM 3239 C C . PRO A 1 226 ? 11.619 -29.556 135.150 1.00 25.43 254 PRO A C 1
ATOM 3240 O O . PRO A 1 226 ? 12.557 -29.870 134.416 1.00 26.22 254 PRO A O 1
ATOM 3251 N N . TYR A 1 227 ? 11.450 -30.106 136.350 1.00 25.62 255 TYR A N 1
ATOM 3252 C CA . TYR A 1 227 ? 12.497 -30.922 136.978 1.00 27.81 255 TYR A CA 1
ATOM 3253 C C . TYR A 1 227 ? 13.792 -30.138 137.143 1.00 29.50 255 TYR A C 1
ATOM 3254 O O . TYR A 1 227 ? 14.879 -30.716 137.235 1.00 31.81 255 TYR A O 1
ATOM 3272 N N . GLY A 1 228 ? 13.673 -28.817 137.217 1.00 27.92 256 GLY A N 1
ATOM 3273 C CA . GLY A 1 228 ? 14.847 -27.959 137.355 1.00 29.38 256 GLY A CA 1
ATOM 3274 C C . GLY A 1 228 ? 15.874 -28.203 136.283 1.00 26.61 256 GLY A C 1
ATOM 3275 O O . GLY A 1 228 ? 17.078 -28.157 136.541 1.00 30.59 256 GLY A O 1
ATOM 3279 N N . ARG A 1 229 ? 15.417 -28.45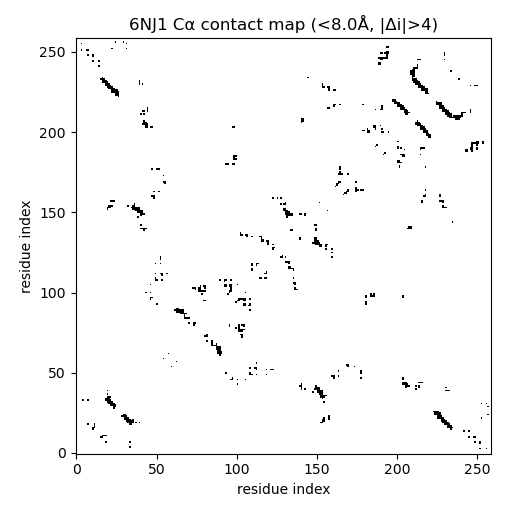9 135.068 1.00 23.31 257 ARG A N 1
ATOM 3280 C CA . ARG A 1 229 ? 16.335 -28.692 133.960 1.00 22.73 257 ARG A CA 1
ATOM 3281 C C . ARG A 1 229 ? 16.991 -27.388 133.514 1.00 20.64 257 ARG A C 1
ATOM 3282 O O . ARG A 1 229 ? 16.335 -26.353 133.382 1.00 22.17 257 ARG A O 1
ATOM 3303 N N . ARG A 1 230 ? 18.291 -27.429 133.317 1.00 21.78 258 ARG A N 1
ATOM 3304 C CA . ARG A 1 230 ? 19.037 -26.233 132.908 1.00 20.49 258 ARG A CA 1
ATOM 3305 C C . ARG A 1 230 ? 20.232 -26.709 132.093 1.00 20.88 258 ARG A C 1
ATOM 3306 O O . ARG A 1 230 ? 21.055 -27.482 132.583 1.00 22.73 258 ARG A O 1
ATOM 3327 N N . ASN A 1 231 ? 20.284 -26.306 130.830 1.00 19.44 259 ASN A N 1
ATOM 3328 C CA . ASN A 1 231 ? 21.262 -26.827 129.902 1.00 19.02 259 ASN A CA 1
ATOM 3329 C C . ASN A 1 231 ? 21.921 -25.677 129.136 1.00 19.92 259 ASN A C 1
ATOM 3330 O O . ASN A 1 231 ? 21.363 -24.580 129.008 1.00 19.42 259 ASN A O 1
ATOM 3341 N N . ASP A 1 232 ? 23.087 -25.954 128.563 1.00 18.79 260 ASP A N 1
ATOM 3342 C CA . ASP A 1 232 ? 23.705 -24.992 127.648 1.00 18.54 260 ASP A CA 1
ATOM 3343 C C . ASP A 1 232 ? 24.654 -25.741 126.713 1.00 17.92 260 ASP A C 1
ATOM 3344 O O . ASP A 1 232 ? 25.382 -26.634 127.143 1.00 19.95 260 ASP A O 1
ATOM 3353 N N . ILE A 1 233 ? 24.604 -25.429 125.420 1.00 18.85 261 ILE A N 1
ATOM 3354 C CA . ILE A 1 233 ? 25.559 -25.947 124.443 1.00 18.11 261 ILE A CA 1
ATOM 3355 C C . ILE A 1 233 ? 26.260 -24.771 123.794 1.00 18.05 261 ILE A C 1
ATOM 3356 O O . ILE A 1 233 ? 25.669 -23.697 123.682 1.00 18.70 261 ILE A O 1
ATOM 3372 N N . ALA A 1 234 ? 27.519 -24.945 123.402 1.00 18.37 262 ALA A N 1
ATOM 3373 C CA . ALA A 1 234 ? 28.250 -23.803 122.873 1.00 18.55 262 ALA A CA 1
ATOM 3374 C C . ALA A 1 234 ? 29.445 -24.224 122.025 1.00 18.08 262 ALA A C 1
ATOM 3375 O O . ALA A 1 234 ? 30.051 -25.285 122.216 1.00 20.23 262 ALA A O 1
ATOM 3382 N N . ILE A 1 235 ? 29.819 -23.298 121.131 1.00 18.88 263 ILE A N 1
ATOM 3383 C CA . ILE A 1 235 ? 31.127 -23.257 120.509 1.00 19.59 263 ILE A CA 1
ATOM 3384 C C . ILE A 1 235 ? 31.886 -22.101 121.168 1.00 19.47 263 ILE A C 1
ATOM 3385 O O . ILE A 1 235 ? 31.362 -20.989 121.301 1.00 20.67 263 ILE A O 1
ATOM 3401 N N . VAL A 1 236 ? 33.090 -22.373 121.612 1.00 20.68 264 VAL A N 1
ATOM 3402 C CA . VAL A 1 236 ? 33.892 -21.392 122.340 1.00 20.90 264 VAL A CA 1
ATOM 3403 C C . VAL A 1 236 ? 35.188 -21.186 121.578 1.00 22.45 264 VAL A C 1
ATOM 3404 O O . VAL A 1 236 ? 35.866 -22.147 121.240 1.00 23.81 264 VAL A O 1
ATOM 3434 N N . PRO A 1 238 ? 38.784 -19.462 121.548 1.00 25.86 266 PRO A N 1
ATOM 3435 C CA . PRO A 1 238 ? 39.911 -18.732 122.153 1.00 27.14 266 PRO A CA 1
ATOM 3436 C C . PRO A 1 238 ? 40.691 -17.982 121.094 1.00 29.02 266 PRO A C 1
ATOM 3437 O O . PRO A 1 238 ? 40.686 -18.386 119.918 1.00 32.08 266 PRO A O 1
ATOM 3448 N N . PRO A 1 239 ? 41.420 -16.933 121.474 1.00 30.09 267 PRO A N 1
ATOM 3449 C CA . PRO A 1 239 ? 42.226 -16.214 120.489 1.00 34.70 267 PRO A CA 1
ATOM 3450 C C . PRO A 1 239 ? 43.291 -17.155 119.960 1.00 40.10 267 PRO A C 1
ATOM 3451 O O . PRO A 1 239 ? 43.950 -17.871 120.720 1.00 40.66 267 PRO A O 1
ATOM 3462 N N . ASN A 1 240 ? 43.456 -17.163 118.653 1.00 42.50 268 ASN A N 1
ATOM 3463 C CA . ASN A 1 240 ? 44.584 -17.846 118.020 1.00 40.77 268 ASN A CA 1
ATOM 3464 C C . ASN A 1 240 ? 44.515 -19.373 118.089 1.00 41.94 268 ASN A C 1
ATOM 3465 O O . ASN A 1 240 ? 45.521 -20.029 117.824 1.00 42.83 268 ASN A O 1
ATOM 3476 N N . LYS A 1 241 ? 43.389 -19.954 118.481 1.00 39.30 269 LYS A N 1
ATOM 3477 C CA . LYS A 1 241 ? 43.291 -21.394 118.604 1.00 40.61 269 LYS A CA 1
ATOM 3478 C C . LYS A 1 241 ? 41.986 -21.858 117.994 1.00 37.97 269 LYS A C 1
ATOM 3479 O O . LYS A 1 241 ? 41.049 -21.081 117.799 1.00 38.23 269 LYS A O 1
ATOM 3498 N N . LYS A 1 242 ? 41.927 -23.160 117.757 1.00 35.74 270 LYS A N 1
ATOM 3499 C CA . LYS A 1 242 ? 40.737 -23.794 117.241 1.00 33.37 270 LYS A CA 1
ATOM 3500 C C . LYS A 1 242 ? 39.717 -23.930 118.353 1.00 31.83 270 LYS A C 1
ATOM 3501 O O . LYS A 1 242 ? 40.058 -23.879 119.535 1.00 32.64 270 LYS A O 1
ATOM 3520 N N . PRO A 1 243 ? 38.451 -24.092 117.997 1.00 29.03 271 PRO A N 1
ATOM 3521 C CA . PRO A 1 243 ? 37.376 -23.930 118.980 1.00 27.79 271 PRO A CA 1
ATOM 3522 C C . PRO A 1 243 ? 37.203 -25.144 119.872 1.00 25.32 271 PRO A C 1
ATOM 3523 O O . PRO A 1 243 ? 37.692 -26.244 119.586 1.00 28.57 271 PRO A O 1
ATOM 3534 N N . ILE A 1 244 ? 36.501 -24.895 120.974 1.00 25.52 272 ILE A N 1
ATOM 3535 C CA . ILE A 1 244 ? 36.079 -25.903 121.941 1.00 25.14 272 ILE A CA 1
ATOM 3536 C C . ILE A 1 244 ? 34.574 -26.040 121.803 1.00 24.81 272 ILE A C 1
ATOM 3537 O O . ILE A 1 244 ? 33.857 -25.036 121.738 1.00 25.26 272 ILE A O 1
ATOM 3553 N N . ILE A 1 245 ? 34.080 -27.272 121.772 1.00 24.21 273 ILE A N 1
ATOM 3554 C CA . ILE A 1 245 ? 32.643 -27.528 121.674 1.00 23.72 273 ILE A CA 1
ATOM 3555 C C . ILE A 1 245 ? 32.201 -28.126 123.004 1.00 21.97 273 ILE A C 1
ATOM 3556 O O . ILE A 1 245 ? 32.858 -29.041 123.512 1.00 25.49 273 ILE A O 1
ATOM 3572 N N . ILE A 1 246 ? 31.104 -27.603 123.569 1.00 21.83 274 ILE A N 1
ATOM 3573 C CA . ILE A 1 246 ? 30.671 -27.986 124.915 1.00 22.58 274 ILE A CA 1
ATOM 3574 C C . ILE A 1 246 ? 29.173 -28.272 124.938 1.00 22.47 274 ILE A C 1
ATOM 3575 O O . ILE A 1 246 ? 28.387 -27.525 124.343 1.00 21.65 274 ILE A O 1
ATOM 3591 N N . ALA A 1 247 ? 28.779 -29.347 125.646 1.00 21.42 275 ALA A N 1
ATOM 3592 C CA . ALA A 1 247 ? 27.397 -29.529 126.060 1.00 20.66 275 ALA A CA 1
ATOM 3593 C C . ALA A 1 247 ? 27.374 -29.810 127.563 1.00 20.81 275 ALA A C 1
ATOM 3594 O O . ALA A 1 247 ? 28.019 -30.735 128.039 1.00 24.17 275 ALA A O 1
ATOM 3601 N N . ILE A 1 248 ? 26.568 -29.045 128.293 1.00 21.89 276 ILE A N 1
ATOM 3602 C CA . ILE A 1 248 ? 26.330 -29.269 129.714 1.00 22.43 276 ILE A CA 1
ATOM 3603 C C . ILE A 1 248 ? 24.817 -29.367 129.898 1.00 21.35 276 ILE A C 1
ATOM 3604 O O . ILE A 1 248 ? 24.076 -28.416 129.568 1.00 21.98 276 ILE A O 1
ATOM 3620 N N . LEU A 1 249 ? 24.372 -30.519 130.396 1.00 21.42 277 LEU A N 1
ATOM 3621 C CA . LEU A 1 249 ? 22.958 -30.772 130.657 1.00 22.53 277 LEU A CA 1
ATOM 3622 C C . LEU A 1 249 ? 22.786 -31.043 132.141 1.00 22.75 277 LEU A C 1
ATOM 3623 O O . LEU A 1 249 ? 23.676 -31.607 132.782 1.00 25.88 277 LEU A O 1
ATOM 3639 N N . SER A 1 250 ? 21.649 -30.622 132.703 1.00 23.18 278 SER A N 1
ATOM 3640 C CA . SER A 1 250 ? 21.431 -30.902 134.116 1.00 24.51 278 SER A CA 1
ATOM 3641 C C . SER A 1 250 ? 19.950 -31.042 134.431 1.00 24.76 278 SER A C 1
ATOM 3642 O O . SER A 1 250 ? 19.083 -30.489 133.735 1.00 24.29 278 SER A O 1
ATOM 3650 N N . THR A 1 251 ? 19.672 -31.802 135.495 1.00 26.16 279 THR A N 1
ATOM 3651 C CA . THR A 1 251 ? 18.300 -32.032 135.897 1.00 27.64 279 THR A CA 1
ATOM 3652 C C . THR A 1 251 ? 18.262 -32.369 137.377 1.00 27.64 279 THR A C 1
ATOM 3653 O O . THR A 1 251 ? 19.275 -32.712 137.976 1.00 31.39 279 THR A O 1
ATOM 3664 N N . HIS A 1 252 ? 17.059 -32.313 137.929 1.00 30.45 280 HIS A N 1
ATOM 3665 C CA . HIS A 1 252 ? 16.754 -32.700 139.301 1.00 32.27 280 HIS A CA 1
ATOM 3666 C C . HIS A 1 252 ? 15.686 -33.782 139.287 1.00 35.40 280 HIS A C 1
ATOM 3667 O O . HIS A 1 252 ? 15.151 -34.135 138.234 1.00 36.23 280 HIS A O 1
ATOM 3681 N N . ASP A 1 253 ? 15.343 -34.266 140.484 1.00 36.74 281 ASP A N 1
ATOM 3682 C CA . ASP A 1 253 ? 14.461 -35.414 140.653 1.00 40.68 281 ASP A CA 1
ATOM 3683 C C . ASP A 1 253 ? 12.982 -35.065 140.655 1.00 38.33 281 ASP A C 1
ATOM 3684 O O . ASP A 1 253 ? 12.145 -35.949 140.412 1.00 40.09 281 ASP A O 1
ATOM 3693 N N . THR A 1 254 ? 12.623 -33.857 141.059 1.00 38.00 282 THR A N 1
ATOM 3694 C CA . THR A 1 254 ? 11.226 -33.526 141.290 1.00 36.91 282 THR A CA 1
ATOM 3695 C C . THR A 1 254 ? 10.807 -32.414 140.351 1.00 31.57 282 THR A C 1
ATOM 3696 O O . THR A 1 254 ? 11.599 -31.523 140.014 1.00 30.04 282 THR A O 1
ATOM 3707 N N . LYS A 1 255 ? 9.533 -32.446 139.986 1.00 30.62 283 LYS A N 1
ATOM 3708 C CA . LYS A 1 255 ? 9.064 -31.572 138.917 1.00 29.63 283 LYS A CA 1
ATOM 3709 C C . LYS A 1 255 ? 9.207 -30.102 139.274 1.00 31.55 283 LYS A C 1
ATOM 3710 O O . LYS A 1 255 ? 9.519 -29.286 138.403 1.00 30.47 283 LYS A O 1
ATOM 3729 N N . GLU A 1 256 ? 8.996 -29.738 140.531 1.00 31.60 284 GLU A N 1
ATOM 3730 C CA . GLU A 1 256 ? 8.992 -28.330 140.907 1.00 34.50 284 GLU A CA 1
ATOM 3731 C C . GLU A 1 256 ? 10.339 -27.848 141.391 1.00 36.87 284 GLU A C 1
ATOM 3732 O O . GLU A 1 256 ? 10.415 -26.762 141.978 1.00 37.57 284 GLU A O 1
ATOM 3744 N N . ALA A 1 257 ? 11.395 -28.623 141.181 1.00 34.52 285 ALA A N 1
ATOM 3745 C CA . ALA A 1 257 ? 12.712 -28.195 141.640 1.00 35.55 285 ALA A CA 1
ATOM 3746 C C . ALA A 1 257 ? 13.160 -26.884 140.980 1.00 34.85 285 ALA A C 1
ATOM 3747 O O . ALA A 1 257 ? 12.914 -26.624 139.799 1.00 35.59 285 ALA A O 1
ATOM 3754 N N . LYS A 1 258 ? 13.843 -26.056 141.751 1.00 37.56 286 LYS A N 1
ATOM 3755 C CA . LYS A 1 258 ? 14.464 -24.873 141.193 1.00 40.21 286 LYS A CA 1
ATOM 3756 C C . LYS A 1 258 ? 15.809 -25.255 140.584 1.00 38.91 286 LYS A C 1
ATOM 3757 O O . LYS A 1 258 ? 16.413 -26.272 140.938 1.00 40.38 286 LYS A O 1
ATOM 3776 N N . TYR A 1 259 ? 16.223 -24.494 139.591 1.00 38.07 287 TYR A N 1
ATOM 3777 C CA . TYR A 1 259 ? 17.582 -24.627 139.091 1.00 35.53 287 TYR A CA 1
ATOM 3778 C C . TYR A 1 259 ? 18.372 -23.415 139.546 1.00 36.50 287 TYR A C 1
ATOM 3779 O O . TYR A 1 259 ? 17.800 -22.405 139.981 1.00 37.60 287 TYR A O 1
ATOM 3797 N N . ASP A 1 260 ? 19.699 -23.540 139.449 1.00 33.42 288 ASP A N 1
ATOM 3798 C CA . ASP A 1 260 ? 20.638 -22.475 139.779 1.00 32.85 288 ASP A CA 1
ATOM 3799 C C . ASP A 1 260 ? 21.673 -22.423 138.677 1.00 30.85 288 ASP A C 1
ATOM 3800 O O . ASP A 1 260 ? 22.402 -23.394 138.466 1.00 32.07 288 ASP A O 1
ATOM 3809 N N . ASP A 1 261 ? 21.721 -21.299 137.959 1.00 28.77 289 ASP A N 1
ATOM 3810 C CA . ASP A 1 261 ? 22.620 -21.198 136.826 1.00 27.57 289 ASP A CA 1
ATOM 3811 C C . ASP A 1 261 ? 24.088 -21.357 137.219 1.00 30.03 289 ASP A C 1
ATOM 3812 O O . ASP A 1 261 ? 24.917 -21.683 136.362 1.00 28.18 289 ASP A O 1
ATOM 3821 N N . LYS A 1 262 ? 24.443 -21.107 138.481 1.00 30.99 290 LYS A N 1
ATOM 3822 C CA . LYS A 1 262 ? 25.833 -21.259 138.882 1.00 33.08 290 LYS A CA 1
ATOM 3823 C C . LYS A 1 262 ? 26.336 -22.676 138.716 1.00 30.41 290 LYS A C 1
ATOM 3824 O O . LYS A 1 262 ? 27.541 -22.869 138.550 1.00 31.83 290 LYS A O 1
ATOM 3843 N N . LEU A 1 263 ? 25.444 -23.670 138.741 1.00 30.45 291 LEU A N 1
ATOM 3844 C CA . LEU A 1 263 ? 25.867 -25.041 138.475 1.00 30.06 291 LEU A CA 1
ATOM 3845 C C . LEU A 1 263 ? 26.519 -25.126 137.096 1.00 29.43 291 LEU A C 1
ATOM 3846 O O . LEU A 1 263 ? 27.576 -25.749 136.929 1.00 28.81 291 LEU A O 1
ATOM 3862 N N . ILE A 1 264 ? 25.900 -24.479 136.108 1.00 27.19 292 ILE A N 1
ATOM 3863 C CA . ILE A 1 264 ? 26.419 -24.521 134.749 1.00 27.08 292 ILE A CA 1
ATOM 3864 C C . ILE A 1 264 ? 27.694 -23.700 134.626 1.00 26.86 292 ILE A C 1
ATOM 3865 O O . ILE A 1 264 ? 28.670 -24.132 133.992 1.00 27.13 292 ILE A O 1
ATOM 3881 N N . ALA A 1 265 ? 27.701 -22.492 135.198 1.00 25.56 293 ALA A N 1
ATOM 3882 C CA . ALA A 1 265 ? 28.893 -21.664 135.127 1.00 26.76 293 ALA A CA 1
ATOM 3883 C C . ALA A 1 265 ? 30.073 -22.354 135.797 1.00 27.39 293 ALA A C 1
ATOM 3884 O O . ALA A 1 265 ? 31.193 -22.304 135.288 1.00 29.71 293 ALA A O 1
ATOM 3891 N N . LYS A 1 266 ? 29.837 -23.016 136.938 1.00 29.48 294 LYS A N 1
ATOM 3892 C CA . LYS A 1 266 ? 30.944 -23.675 137.620 1.00 31.22 294 LYS A CA 1
ATOM 3893 C C . LYS A 1 266 ? 31.427 -24.905 136.857 1.00 30.69 294 LYS A C 1
ATOM 3894 O O . LYS A 1 266 ? 32.632 -25.180 136.814 1.00 31.84 294 LYS A O 1
ATOM 3913 N N . ALA A 1 267 ? 30.502 -25.665 136.270 1.00 29.73 295 ALA A N 1
ATOM 3914 C CA . ALA A 1 267 ? 30.906 -26.788 135.431 1.00 29.84 295 ALA A CA 1
ATOM 3915 C C . ALA A 1 267 ? 31.735 -26.301 134.262 1.00 29.82 295 ALA A C 1
ATOM 3916 O O . ALA A 1 267 ? 32.732 -26.938 133.889 1.00 29.74 295 ALA A O 1
ATOM 3923 N N A SER A 1 268 ? 31.358 -25.156 133.681 0.50 27.56 296 SER A N 1
ATOM 3924 N N B SER A 1 268 ? 31.343 -25.162 133.682 0.50 29.28 296 SER A N 1
ATOM 3925 C CA A SER A 1 268 ? 32.141 -24.598 132.582 0.50 26.87 296 SER A CA 1
ATOM 3926 C CA B SER A 1 268 ? 32.099 -24.549 132.594 0.50 30.25 296 SER A CA 1
ATOM 3927 C C A SER A 1 268 ? 33.559 -24.243 133.019 0.50 28.72 296 SER A C 1
ATOM 3928 C C B SER A 1 268 ? 33.534 -24.228 133.013 0.50 30.15 296 SER A C 1
ATOM 3929 O O A SER A 1 268 ? 34.524 -24.501 132.289 0.50 27.37 296 SER A O 1
ATOM 3930 O O B SER A 1 268 ? 34.488 -24.507 132.275 0.50 28.49 296 SER A O 1
ATOM 3945 N N . LYS A 1 269 ? 33.705 -23.609 134.188 1.00 30.17 297 LYS A N 1
ATOM 3946 C CA . LYS A 1 269 ? 35.037 -23.249 134.655 1.00 32.92 297 LYS A CA 1
ATOM 3947 C C . LYS A 1 269 ? 35.899 -24.495 134.808 1.00 33.53 297 LYS A C 1
ATOM 3948 O O . LYS A 1 269 ? 37.083 -24.499 134.442 1.00 33.77 297 LYS A O 1
ATOM 3968 N N . ILE A 1 270 ? 35.307 -25.589 135.284 1.00 32.79 298 ILE A N 1
ATOM 3969 C CA . ILE A 1 270 ? 36.059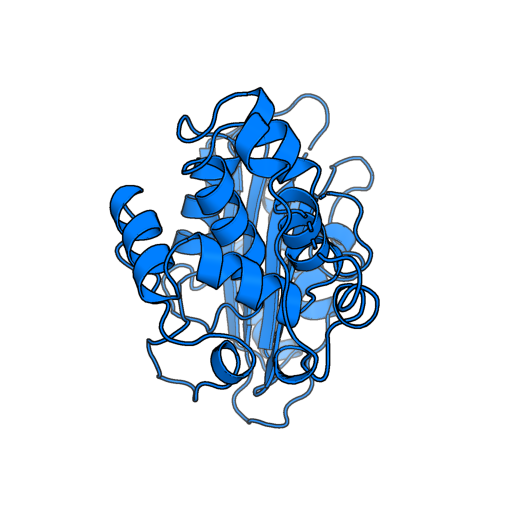 -26.829 135.369 1.00 33.12 298 ILE A CA 1
ATOM 3970 C C . ILE A 1 270 ? 36.543 -27.272 133.993 1.00 33.18 298 ILE A C 1
ATOM 3971 O O . ILE A 1 270 ? 37.682 -27.707 133.847 1.00 31.60 298 ILE A O 1
ATOM 3987 N N . ILE A 1 271 ? 35.683 -27.193 132.975 1.00 31.80 299 ILE A N 1
ATOM 3988 C CA . ILE A 1 271 ? 36.083 -27.581 131.622 1.00 29.14 299 ILE A CA 1
ATOM 3989 C C . ILE A 1 271 ? 37.252 -26.718 131.141 1.00 30.27 299 ILE A C 1
ATOM 3990 O O . ILE A 1 271 ? 38.251 -27.217 130.626 1.00 31.36 299 ILE A O 1
ATOM 4006 N N . PHE A 1 272 ? 37.116 -25.404 131.237 1.00 30.42 300 PHE A N 1
ATOM 4007 C CA . PHE A 1 272 ? 38.164 -24.532 130.724 1.00 32.22 300 PHE A CA 1
ATOM 4008 C C . PHE A 1 272 ? 39.470 -24.712 131.474 1.00 35.11 300 PHE A C 1
ATOM 4009 O O . PHE A 1 272 ? 40.542 -24.690 130.859 1.00 36.50 300 PHE A O 1
ATOM 4026 N N . ASP A 1 273 ? 39.411 -24.910 132.791 1.00 37.89 301 ASP A N 1
ATOM 4027 C CA . ASP A 1 273 ? 40.648 -25.121 133.539 1.00 43.61 301 ASP A CA 1
ATOM 4028 C C . ASP A 1 273 ? 41.318 -26.402 133.090 1.00 42.39 301 ASP A C 1
ATOM 4029 O O . ASP A 1 273 ? 42.551 -26.469 132.995 1.00 43.65 301 ASP A O 1
ATOM 4038 N N . SER A 1 274 ? 40.504 -27.437 132.820 1.00 44.41 302 SER A N 1
ATOM 4039 C CA . SER A 1 274 ? 41.028 -28.725 132.392 1.00 44.79 302 SER A CA 1
ATOM 4040 C C . SER A 1 274 ? 41.722 -28.615 131.047 1.00 46.50 302 SER A C 1
ATOM 4041 O O . SER A 1 274 ? 42.721 -29.293 130.810 1.00 48.65 302 SER A O 1
ATOM 4049 N N . PHE A 1 275 ? 41.207 -27.779 130.151 1.00 45.58 303 PHE A N 1
ATOM 4050 C CA . PHE A 1 275 ? 41.832 -27.600 128.849 1.00 46.53 303 PHE A CA 1
ATOM 4051 C C . PHE A 1 275 ? 42.992 -26.605 128.867 1.00 53.64 303 PHE A C 1
ATOM 4052 O O . PHE A 1 275 ? 43.708 -26.504 127.865 1.00 57.11 303 PHE A O 1
ATOM 4069 N N . THR A 1 276 ? 43.200 -25.857 129.955 1.00 53.66 304 THR A N 1
ATOM 4070 C CA . THR A 1 276 ? 44.274 -24.864 129.963 1.00 58.11 304 THR A CA 1
ATOM 4071 C C . THR A 1 276 ? 45.272 -25.182 131.062 1.00 64.43 304 THR A C 1
ATOM 4072 O O . THR A 1 276 ? 45.485 -24.380 131.975 1.00 67.81 304 THR A O 1
ATOM 4083 N N . THR A 1 277 ? 45.890 -26.343 130.975 1.00 67.56 305 THR A N 1
ATOM 4084 C CA . THR A 1 277 ? 46.851 -26.776 131.974 1.00 71.43 305 THR A CA 1
ATOM 4085 C C . THR A 1 277 ? 48.284 -26.622 131.461 1.00 71.97 305 THR A C 1
ATOM 4086 O O . THR A 1 277 ? 48.951 -25.618 131.748 1.00 72.08 305 THR A O 1
#

B-factor: mean 33.32, std 14.27, range [15.37, 100.64]

CATH classification: 3.40.710.10

Foldseek 3Di:
DVVLQVVLVVLCVVFVKDKWKWKAFVQVRDIDGDQQFPKDQPFLQCLLLLLLLVQLVDDPVQQADWDADACVLQDPFAVPVNVCNVPTGNLVLSLCCFQPVGQSSSQVSCVSQPHQVSSQVSLVVVVDPQQAEDDGPPCSQVDAPPDSYNMGGFNRSLVSSCCSQPNDSHDPVSNVSSQVSFDHPVCVLALVLQDDPQKGWRKGWGAHFQQKTWMWTWIHPPGHIMTMIMIMGHNDRHDHYDRVSRSSSSNSRVVVVVD